Protein AF-A0A1F6DSM2-F1 (afdb_monomer_lite)

Sequence (287 aa):
MPPQQWNAFGFMCSFLFPLLAVIFLREKTMVAAVIVLGQAHFLLTYLQQWREGRVDGTYGALYVLACAGLFTALSFIPEPQLWTLVAAGSVFAVHFFLDEIHISGLSPTKEMRFLGIAFVLLYTALLLRYAYGVTAPLLIAPLAFAACAPLVISRLRAQAINASEMFLLSGVGILLVMIFIPKSIGVMSALGYIILFHCTRWYLFNLFKFFEEPEQVCFKGYIRDVIMVNVILAGCFIFYATFSTGSFFSYLFSREYFFAWTILHVLFSIHLSKRASLAPIAHASVH

Radius of gyration: 19.44 Å; chains: 1; bounding box: 47×55×53 Å

Foldseek 3Di:
DQPLPPDVVLVCQLQVVLVCCLVPPDLVVLLQCLLLLLLLLLVLLVVVCVVLVLDDPVNVVVLVVLLVVLVVVLVVDPPCQLVLCLVLQLLVLLLLLVVLCVLRVDDQDPLSVLLSVLSSLLRSLLSCCQSVVDPCSVVSNVVSVVSNVVVVVVCVVVVDDGPSNVLSVVSNVLSSVSVPDPPPRHPSSSSSSSSSSSSSSVLVSCLVVQVPDPDVVSNVVSVVSSVVSSVVSVVLSVCPVPPDDPDPCCCRRPSSNSSSSSNSSSVSSVVSVVVVVVDDPDPPDDD

pLDDT: mean 77.61, std 14.44, range [29.14, 96.62]

Organism: NCBI:txid1798494

Structure (mmCIF, N/CA/C/O backbone):
data_AF-A0A1F6DSM2-F1
#
_entry.id   AF-A0A1F6DSM2-F1
#
loop_
_atom_site.group_PDB
_atom_site.id
_atom_site.type_symbol
_atom_site.label_atom_id
_atom_site.label_alt_id
_atom_site.label_comp_id
_atom_site.label_asym_id
_atom_site.label_entity_id
_atom_site.label_seq_id
_atom_site.pdbx_PDB_ins_code
_atom_site.Cartn_x
_atom_site.Cartn_y
_atom_site.Cartn_z
_atom_site.occupancy
_atom_site.B_iso_or_equiv
_atom_site.auth_seq_id
_atom_site.auth_comp_id
_atom_site.auth_asym_id
_atom_site.auth_atom_id
_atom_site.pdbx_PDB_model_num
ATOM 1 N N . MET A 1 1 ? 15.161 -10.186 -19.656 1.00 29.14 1 MET A N 1
ATOM 2 C CA . MET A 1 1 ? 14.501 -9.044 -20.327 1.00 29.14 1 MET A CA 1
ATOM 3 C C . MET A 1 1 ? 13.537 -8.447 -19.316 1.00 29.14 1 MET A C 1
ATOM 5 O O . MET A 1 1 ? 12.946 -9.243 -18.598 1.00 29.14 1 MET A O 1
ATOM 9 N N . PRO A 1 2 ? 13.413 -7.117 -19.158 1.00 35.41 2 PRO A N 1
ATOM 10 C CA . PRO A 1 2 ? 12.330 -6.590 -18.333 1.00 35.41 2 PRO A CA 1
ATOM 11 C C . PRO A 1 2 ? 11.009 -7.013 -18.994 1.00 35.41 2 PRO A C 1
ATOM 13 O O . PRO A 1 2 ? 10.986 -7.088 -20.228 1.00 35.41 2 PRO A O 1
ATOM 16 N N . PRO A 1 3 ? 9.942 -7.310 -18.234 1.00 43.91 3 PRO A N 1
ATOM 17 C CA . PRO A 1 3 ? 8.679 -7.758 -18.805 1.00 43.91 3 PRO A CA 1
ATOM 18 C C . PRO A 1 3 ? 8.071 -6.595 -19.601 1.00 43.91 3 PRO A C 1
ATOM 20 O O . PRO A 1 3 ? 7.323 -5.768 -19.091 1.00 43.91 3 PRO A O 1
ATOM 23 N N . GLN A 1 4 ? 8.453 -6.478 -20.873 1.00 43.78 4 GLN A N 1
ATOM 24 C CA . GLN A 1 4 ? 7.930 -5.503 -21.832 1.00 43.78 4 GLN A CA 1
ATOM 25 C C . GLN A 1 4 ? 6.487 -5.839 -22.239 1.00 43.78 4 GLN A C 1
ATOM 27 O O . GLN A 1 4 ? 5.837 -5.034 -22.898 1.00 43.78 4 GLN A O 1
ATOM 32 N N . GLN A 1 5 ? 5.970 -6.992 -21.805 1.00 46.25 5 GLN A N 1
ATOM 33 C CA . GLN A 1 5 ? 4.594 -7.444 -22.000 1.00 46.25 5 GLN A CA 1
ATOM 34 C C . GLN A 1 5 ? 3.695 -7.132 -20.797 1.00 46.25 5 GLN A C 1
ATOM 36 O O . GLN A 1 5 ? 2.805 -7.903 -20.437 1.00 46.25 5 GLN A O 1
ATOM 41 N N . TRP A 1 6 ? 3.868 -5.965 -20.175 1.00 57.09 6 TRP A N 1
ATOM 42 C CA . TRP A 1 6 ? 2.765 -5.368 -19.425 1.00 57.09 6 TRP A CA 1
ATOM 43 C C . TRP A 1 6 ? 1.708 -4.896 -20.421 1.00 57.09 6 TRP A C 1
ATOM 45 O O . TRP A 1 6 ? 1.628 -3.728 -20.798 1.00 57.09 6 TRP A O 1
ATOM 55 N N . ASN A 1 7 ? 0.932 -5.861 -20.904 1.00 63.03 7 ASN A N 1
ATOM 56 C CA . ASN A 1 7 ? -0.088 -5.673 -21.917 1.00 63.03 7 ASN A CA 1
ATOM 57 C C . ASN A 1 7 ? -1.142 -4.685 -21.402 1.00 63.03 7 ASN A C 1
ATOM 59 O O . ASN A 1 7 ? -1.386 -4.597 -20.194 1.00 63.03 7 ASN A O 1
ATOM 63 N N . ALA A 1 8 ? -1.838 -4.005 -22.318 1.00 67.12 8 ALA A N 1
ATOM 64 C CA . ALA A 1 8 ? -2.984 -3.145 -22.003 1.00 67.12 8 ALA A CA 1
ATOM 65 C C . ALA A 1 8 ? -3.979 -3.811 -21.029 1.00 67.12 8 ALA A C 1
ATOM 67 O O . ALA A 1 8 ? -4.600 -3.131 -20.220 1.00 67.12 8 ALA A O 1
ATOM 68 N N . PHE A 1 9 ? -4.061 -5.145 -21.048 1.00 74.31 9 PHE A N 1
ATOM 69 C CA . PHE A 1 9 ? -4.799 -5.960 -20.089 1.00 74.31 9 PHE A CA 1
ATOM 70 C C . PHE A 1 9 ? -4.369 -5.761 -18.625 1.00 74.31 9 PHE A C 1
ATOM 72 O O . PHE A 1 9 ? -5.216 -5.477 -17.787 1.00 74.31 9 PHE A O 1
ATOM 79 N N . GLY A 1 10 ? -3.076 -5.860 -18.297 1.00 74.50 10 GLY A N 1
ATOM 80 C CA . GLY A 1 10 ? -2.598 -5.694 -16.918 1.00 74.50 10 GLY A CA 1
ATOM 81 C C . GLY A 1 10 ? -2.825 -4.274 -16.394 1.00 74.50 10 GLY A C 1
ATOM 82 O O . GLY A 1 10 ? -3.224 -4.086 -15.242 1.00 74.50 10 GLY A O 1
ATOM 83 N N . PHE A 1 11 ? -2.662 -3.277 -17.272 1.00 73.38 11 PHE A N 1
ATOM 84 C CA . PHE A 1 11 ? -3.015 -1.887 -16.983 1.00 73.38 11 PHE A CA 1
ATOM 85 C C . PHE A 1 11 ? -4.520 -1.729 -16.732 1.00 73.38 11 PHE A C 1
ATOM 87 O O . PHE A 1 11 ? -4.932 -1.176 -15.713 1.00 73.38 11 PHE A O 1
ATOM 94 N N . MET A 1 12 ? -5.342 -2.286 -17.622 1.00 79.62 12 MET A N 1
ATOM 95 C CA . MET A 1 12 ? -6.795 -2.238 -17.529 1.00 79.62 12 MET A CA 1
ATOM 96 C C . MET A 1 12 ? -7.302 -2.916 -16.254 1.00 79.62 12 MET A C 1
ATOM 98 O O . MET A 1 12 ? -8.114 -2.328 -15.551 1.00 79.62 12 MET A O 1
ATOM 102 N N . CYS A 1 13 ? -6.806 -4.104 -15.902 1.00 82.31 13 CYS A N 1
ATOM 103 C CA . CYS A 1 13 ? -7.184 -4.795 -14.669 1.00 82.31 13 CYS A CA 1
ATOM 104 C C . CYS A 1 13 ? -6.799 -3.994 -13.421 1.00 82.31 13 CYS A C 1
ATOM 106 O O . CYS A 1 13 ? -7.637 -3.816 -12.538 1.00 82.31 13 CYS A O 1
ATOM 108 N N . SER A 1 14 ? -5.574 -3.459 -13.375 1.00 81.50 14 SER A N 1
ATOM 109 C CA . SER A 1 14 ? -5.097 -2.650 -12.244 1.00 81.50 14 SER A CA 1
ATOM 110 C C . SER A 1 14 ? -5.902 -1.366 -12.059 1.00 81.50 14 SER A C 1
ATOM 112 O O . SER A 1 14 ? -6.031 -0.897 -10.938 1.00 81.50 14 SER A O 1
ATOM 114 N N . PHE A 1 15 ? -6.464 -0.807 -13.133 1.00 82.56 15 PHE A N 1
ATOM 115 C CA . PHE A 1 15 ? -7.242 0.430 -13.082 1.00 82.56 15 PHE A CA 1
ATOM 116 C C . PHE A 1 15 ? -8.744 0.193 -12.868 1.00 82.56 15 PHE A C 1
ATOM 118 O O . PHE A 1 15 ? -9.367 0.855 -12.036 1.00 82.56 15 PHE A O 1
ATOM 125 N N . LEU A 1 16 ? -9.337 -0.747 -13.613 1.00 84.56 16 LEU A N 1
ATOM 126 C CA . LEU A 1 16 ? -10.773 -1.020 -13.582 1.00 84.56 16 LEU A CA 1
ATOM 127 C C . LEU A 1 16 ? -11.195 -1.665 -12.270 1.00 84.56 16 LEU A C 1
ATOM 129 O O . LEU A 1 16 ? -12.223 -1.275 -11.733 1.00 84.56 16 LEU A O 1
ATOM 133 N N . PHE A 1 17 ? -10.432 -2.618 -11.730 1.00 87.25 17 PHE A N 1
ATOM 134 C CA . PHE A 1 17 ? -10.840 -3.295 -10.499 1.00 87.25 17 PHE A CA 1
ATOM 135 C C . PHE A 1 17 ? -10.994 -2.319 -9.313 1.00 87.25 17 PHE A C 1
ATOM 137 O O . PHE A 1 17 ? -12.080 -2.281 -8.726 1.00 87.25 17 PHE A O 1
ATOM 144 N N . PRO A 1 18 ? -10.009 -1.453 -8.998 1.00 87.69 18 PRO A N 1
ATOM 145 C CA . PRO A 1 18 ? -10.170 -0.440 -7.956 1.00 87.69 18 PRO A CA 1
ATOM 146 C C . PRO A 1 18 ? -11.252 0.590 -8.283 1.00 87.69 18 PRO A C 1
ATOM 148 O O . PRO A 1 18 ? -11.977 1.018 -7.388 1.00 87.69 18 PRO A O 1
ATOM 151 N N . LEU A 1 19 ? -11.398 0.977 -9.556 1.00 84.69 19 LEU A N 1
ATOM 152 C CA . LEU A 1 19 ? -12.429 1.930 -9.969 1.00 84.69 19 LEU A CA 1
ATOM 153 C C . LEU A 1 19 ? -13.835 1.372 -9.727 1.00 84.69 19 LEU A C 1
ATOM 155 O O . LEU A 1 19 ? -14.671 2.040 -9.122 1.00 84.69 19 LEU A O 1
ATOM 159 N N . LEU A 1 20 ? -14.084 0.136 -10.158 1.00 87.19 20 LEU A N 1
ATOM 160 C CA . LEU A 1 20 ? -15.341 -0.567 -9.922 1.00 87.19 20 LEU A CA 1
ATOM 161 C C . LEU A 1 20 ? -15.583 -0.736 -8.420 1.00 87.19 20 LEU A C 1
ATOM 163 O O . LEU A 1 20 ? -16.697 -0.504 -7.957 1.00 87.19 20 LEU A O 1
ATOM 167 N N . ALA A 1 21 ? -14.547 -1.059 -7.643 1.00 87.12 21 ALA A N 1
ATOM 168 C CA . ALA A 1 21 ? -14.664 -1.138 -6.193 1.00 87.12 21 ALA A CA 1
ATOM 169 C C . ALA A 1 21 ? -15.125 0.201 -5.589 1.00 87.12 21 ALA A C 1
ATOM 171 O O . ALA A 1 21 ? -16.046 0.213 -4.778 1.00 87.12 21 ALA A O 1
ATOM 172 N N . VAL A 1 22 ? -14.552 1.334 -6.006 1.00 82.94 22 VAL A N 1
ATOM 173 C CA . VAL A 1 22 ? -14.959 2.668 -5.522 1.00 82.94 22 VAL A CA 1
ATOM 174 C C . VAL A 1 22 ? -16.388 3.028 -5.918 1.00 82.94 22 VAL A C 1
ATOM 176 O O . VAL A 1 22 ? -17.094 3.644 -5.123 1.00 82.94 22 VAL A O 1
ATOM 179 N N . ILE A 1 23 ? -16.813 2.663 -7.129 1.00 82.62 23 ILE A N 1
ATOM 180 C CA . ILE A 1 23 ? -18.148 2.992 -7.647 1.00 82.62 23 ILE A CA 1
ATOM 181 C C . ILE A 1 23 ? -19.232 2.141 -6.976 1.00 82.62 23 ILE A C 1
ATOM 183 O O . ILE A 1 23 ? -20.297 2.656 -6.638 1.00 82.62 23 ILE A O 1
ATOM 187 N N . PHE A 1 24 ? -18.981 0.843 -6.799 1.00 86.88 24 PHE A N 1
ATOM 188 C CA . PHE A 1 24 ? -20.018 -0.116 -6.414 1.00 86.88 24 PHE A CA 1
ATOM 189 C C . PHE A 1 24 ? -19.994 -0.512 -4.936 1.00 86.88 24 PHE A C 1
ATOM 191 O O . PHE A 1 24 ? -21.031 -0.914 -4.403 1.00 86.88 24 PHE A O 1
ATOM 198 N N . LEU A 1 25 ? -18.852 -0.415 -4.246 1.00 86.88 25 LEU A N 1
ATOM 199 C CA . LEU A 1 25 ? -18.784 -0.780 -2.833 1.00 86.88 25 LEU A CA 1
ATOM 200 C C . LEU A 1 25 ? -19.205 0.384 -1.940 1.00 86.88 25 LEU A C 1
ATOM 202 O O . LEU A 1 25 ? -18.737 1.514 -2.060 1.00 86.88 25 LEU A O 1
ATOM 206 N N . ARG A 1 26 ? -20.046 0.071 -0.951 1.00 87.62 26 ARG A N 1
ATOM 207 C CA . ARG A 1 26 ? -20.308 0.978 0.171 1.00 87.62 26 ARG A CA 1
ATOM 208 C C . ARG A 1 26 ? -19.026 1.166 0.979 1.00 87.62 26 ARG A C 1
ATOM 210 O O . ARG A 1 26 ? -18.231 0.237 1.100 1.00 87.62 26 ARG A O 1
ATOM 217 N N . GLU A 1 27 ? -18.877 2.32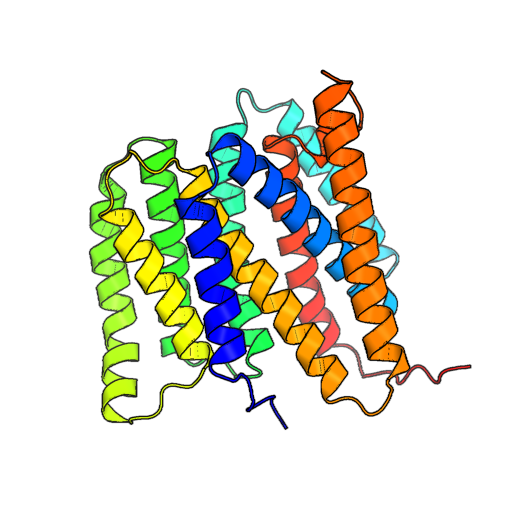0 1.624 1.00 83.75 27 GLU A N 1
ATOM 218 C CA . GLU A 1 27 ? -17.654 2.672 2.361 1.00 83.75 27 GLU A CA 1
ATOM 219 C C . GLU A 1 27 ? -17.238 1.608 3.391 1.00 83.75 27 GLU A C 1
ATOM 221 O O . GLU A 1 27 ? -16.081 1.207 3.428 1.00 83.75 27 GLU A O 1
ATOM 226 N N . LYS A 1 28 ? -18.182 1.058 4.170 1.00 86.31 28 LYS A N 1
ATOM 227 C CA . LYS A 1 28 ? -17.885 -0.025 5.129 1.00 86.31 28 LYS A CA 1
ATOM 228 C C . LYS A 1 28 ? -17.301 -1.272 4.453 1.00 86.31 28 LYS A C 1
ATOM 230 O O . LYS A 1 28 ? -16.381 -1.886 4.986 1.00 86.31 28 LYS A O 1
ATOM 235 N N . THR A 1 29 ? -17.825 -1.637 3.285 1.00 90.38 29 THR A N 1
ATOM 236 C CA . THR A 1 29 ? -17.351 -2.786 2.504 1.00 90.38 29 THR A CA 1
ATOM 237 C C . THR A 1 29 ? -15.996 -2.497 1.870 1.00 90.38 29 THR A C 1
ATOM 239 O O . THR A 1 29 ? -15.140 -3.373 1.858 1.00 90.38 29 THR A O 1
ATOM 242 N N . MET A 1 30 ? -15.770 -1.264 1.409 1.00 89.62 30 MET A N 1
ATOM 243 C CA . MET A 1 30 ? -14.464 -0.821 0.925 1.00 89.62 30 MET A CA 1
ATOM 244 C C . MET A 1 30 ? -13.404 -0.917 2.026 1.00 89.62 30 MET A C 1
ATOM 246 O O . MET A 1 30 ? -12.346 -1.492 1.803 1.00 89.62 30 MET A O 1
ATOM 250 N N . VAL A 1 31 ? -13.702 -0.428 3.235 1.00 89.50 31 VAL A N 1
ATOM 251 C CA . VAL A 1 31 ? -12.797 -0.544 4.390 1.00 89.50 31 VAL A CA 1
ATOM 252 C C . VAL A 1 31 ? -12.457 -2.006 4.671 1.00 89.50 31 VAL A C 1
ATOM 254 O O . VAL A 1 31 ? -11.285 -2.338 4.812 1.00 89.50 31 VAL A O 1
ATOM 257 N N . ALA A 1 32 ? -13.462 -2.883 4.711 1.00 91.25 32 ALA A N 1
ATOM 258 C CA . ALA A 1 32 ? -13.246 -4.312 4.916 1.00 91.25 32 ALA A CA 1
ATOM 259 C C . ALA A 1 32 ? -12.354 -4.922 3.821 1.00 91.25 32 ALA A C 1
ATOM 261 O O . ALA A 1 32 ? -11.390 -5.615 4.134 1.00 91.25 32 ALA A O 1
ATOM 262 N N . ALA A 1 33 ? -12.633 -4.622 2.548 1.00 91.94 33 ALA A N 1
ATOM 263 C CA . ALA A 1 33 ? -11.853 -5.119 1.419 1.00 91.94 33 ALA A CA 1
ATOM 264 C C . ALA A 1 33 ? -10.393 -4.654 1.485 1.00 91.94 33 ALA A C 1
ATOM 266 O O . ALA A 1 33 ? -9.487 -5.466 1.334 1.00 91.94 33 ALA A O 1
ATOM 267 N N . VAL A 1 34 ? -10.161 -3.371 1.772 1.00 91.88 34 VAL A N 1
ATOM 268 C CA . VAL A 1 34 ? -8.818 -2.792 1.925 1.00 91.88 34 VAL A CA 1
ATOM 269 C C . VAL A 1 34 ? -8.051 -3.457 3.060 1.00 91.88 34 VAL A C 1
ATOM 271 O O . VAL A 1 34 ? -6.890 -3.807 2.880 1.00 91.88 34 VAL A O 1
ATOM 274 N N . ILE A 1 35 ? -8.694 -3.664 4.211 1.00 93.06 35 ILE A N 1
ATOM 275 C CA . ILE A 1 35 ? -8.054 -4.301 5.362 1.00 93.06 35 ILE A CA 1
ATOM 276 C C . ILE A 1 35 ? -7.693 -5.751 5.031 1.00 93.06 35 ILE A C 1
ATOM 278 O O . ILE A 1 35 ? -6.550 -6.153 5.224 1.00 93.06 35 ILE A O 1
ATOM 282 N N . VAL A 1 36 ? -8.633 -6.536 4.500 1.00 94.81 36 VAL A N 1
ATOM 283 C CA . VAL A 1 36 ? -8.401 -7.958 4.198 1.00 94.81 36 VAL A CA 1
ATOM 284 C C . VAL A 1 36 ? -7.341 -8.130 3.111 1.00 94.81 36 VAL A C 1
ATOM 286 O O . VAL A 1 36 ? -6.385 -8.880 3.303 1.00 94.81 36 VAL A O 1
ATOM 289 N N . LEU A 1 37 ? -7.475 -7.416 1.991 1.00 94.38 37 LEU A N 1
ATOM 290 C CA . LEU A 1 37 ? -6.543 -7.519 0.866 1.00 94.38 37 LEU A CA 1
ATOM 291 C C . LEU A 1 37 ? -5.171 -6.927 1.204 1.00 94.38 37 LEU A C 1
ATOM 293 O O . LEU A 1 37 ? -4.155 -7.479 0.786 1.00 94.38 37 LEU A O 1
ATOM 297 N N . GLY A 1 38 ? -5.129 -5.850 1.993 1.00 93.50 38 GLY A N 1
ATOM 298 C CA . GLY A 1 38 ? -3.887 -5.264 2.490 1.00 93.50 38 GLY A CA 1
ATOM 299 C C . GLY A 1 38 ? -3.140 -6.221 3.417 1.00 93.50 38 GLY A C 1
ATOM 300 O O . GLY A 1 38 ? -1.964 -6.489 3.192 1.00 93.50 38 GLY A O 1
ATOM 301 N N . GLN A 1 39 ? -3.828 -6.833 4.388 1.00 94.69 39 GLN A N 1
ATOM 302 C CA . GLN A 1 39 ? -3.220 -7.850 5.256 1.00 94.69 39 GLN A CA 1
ATOM 303 C C . GLN A 1 39 ? -2.719 -9.065 4.459 1.00 94.69 39 GLN A C 1
ATOM 305 O O . GLN A 1 39 ? -1.644 -9.596 4.745 1.00 94.69 39 GLN A O 1
ATOM 310 N N . ALA A 1 40 ? -3.458 -9.483 3.424 1.00 95.38 40 ALA A N 1
ATOM 311 C CA . ALA A 1 40 ? -3.037 -10.570 2.542 1.00 95.38 40 ALA A CA 1
ATOM 312 C C . ALA A 1 40 ? -1.756 -10.218 1.789 1.00 95.38 40 ALA A C 1
ATOM 314 O O . ALA A 1 40 ? -0.815 -11.011 1.757 1.00 95.38 40 ALA A O 1
ATOM 315 N N . HIS A 1 41 ? -1.699 -9.008 1.240 1.00 94.06 41 HIS A N 1
ATOM 316 C CA . HIS A 1 41 ? -0.521 -8.488 0.566 1.00 94.06 41 HIS A CA 1
ATOM 317 C C . HIS A 1 41 ? 0.696 -8.414 1.506 1.00 94.06 41 HIS A C 1
ATOM 319 O O . HIS A 1 41 ? 1.786 -8.846 1.120 1.00 94.06 41 HIS A O 1
ATOM 325 N N . PHE A 1 42 ? 0.519 -7.963 2.754 1.00 93.81 42 PHE A N 1
ATOM 326 C CA . PHE A 1 42 ? 1.604 -7.932 3.740 1.00 93.81 42 PHE A CA 1
ATOM 327 C C . PHE A 1 42 ? 2.153 -9.336 3.996 1.00 93.81 42 PHE A C 1
ATOM 329 O O . PHE A 1 42 ? 3.355 -9.565 3.856 1.00 93.81 42 PHE A O 1
ATOM 336 N N . LEU A 1 43 ? 1.271 -10.294 4.301 1.00 93.25 43 LEU A N 1
ATOM 337 C CA . LEU A 1 43 ? 1.669 -11.664 4.613 1.00 93.25 43 LEU A CA 1
ATOM 338 C C . LEU A 1 43 ? 2.358 -12.350 3.431 1.00 93.25 43 LEU A C 1
ATOM 340 O O . LEU A 1 43 ? 3.390 -12.991 3.615 1.00 93.25 43 LEU A O 1
ATOM 344 N N . LEU A 1 44 ? 1.828 -12.194 2.217 1.00 92.56 44 LEU A N 1
ATOM 345 C CA . LEU A 1 44 ? 2.433 -12.768 1.015 1.00 92.56 44 LEU A CA 1
ATOM 346 C C . LEU A 1 44 ? 3.815 -12.179 0.738 1.00 92.56 44 LEU A C 1
ATOM 348 O O . LEU A 1 44 ? 4.732 -12.923 0.392 1.00 92.56 44 LEU A O 1
ATOM 352 N N . THR A 1 45 ? 3.988 -10.877 0.965 1.00 89.38 45 THR A N 1
ATOM 353 C CA . THR A 1 45 ? 5.294 -10.224 0.842 1.00 89.38 45 THR A CA 1
ATOM 354 C C . THR A 1 45 ? 6.295 -10.801 1.843 1.00 89.38 45 THR A C 1
ATOM 356 O O . THR A 1 45 ? 7.415 -11.135 1.462 1.00 89.38 45 THR A O 1
ATOM 359 N N . TYR A 1 46 ? 5.904 -10.995 3.105 1.00 88.38 46 TYR A N 1
ATOM 360 C CA . TYR A 1 46 ? 6.788 -11.600 4.108 1.00 88.38 46 TYR A CA 1
ATOM 361 C C . TYR A 1 46 ? 7.098 -13.071 3.820 1.00 88.38 46 TYR A C 1
ATOM 363 O O . TYR A 1 46 ? 8.241 -13.494 3.977 1.00 88.38 46 TYR A O 1
ATOM 371 N N . LEU A 1 47 ? 6.111 -13.849 3.364 1.00 88.31 47 LEU A N 1
ATOM 372 C CA . LEU A 1 47 ? 6.314 -15.242 2.956 1.00 88.31 47 LEU A CA 1
ATOM 373 C C . LEU A 1 47 ? 7.313 -15.337 1.803 1.00 88.31 47 LEU A C 1
ATOM 375 O O . LEU A 1 47 ? 8.201 -16.190 1.827 1.00 88.31 47 LEU A O 1
ATOM 379 N N . GLN A 1 48 ? 7.199 -14.446 0.818 1.00 83.81 48 GLN A N 1
ATOM 380 C CA . GLN A 1 48 ? 8.153 -14.357 -0.279 1.00 83.81 48 GLN A CA 1
ATOM 381 C C . GLN A 1 48 ? 9.551 -13.982 0.229 1.00 83.81 48 GLN A C 1
ATOM 383 O O . GLN A 1 48 ? 10.516 -14.672 -0.083 1.00 83.81 48 GLN A O 1
ATOM 388 N N . GLN A 1 49 ? 9.670 -12.947 1.064 1.00 81.81 49 GLN A N 1
ATOM 389 C CA . GLN A 1 49 ? 10.955 -12.519 1.631 1.00 81.81 49 GLN A CA 1
ATOM 390 C C . GLN A 1 49 ? 11.635 -13.617 2.458 1.00 81.81 49 GLN A C 1
ATOM 392 O O . GLN A 1 49 ? 12.854 -13.774 2.389 1.00 81.81 49 GLN A O 1
ATOM 397 N N . TRP A 1 50 ? 10.857 -14.379 3.228 1.00 84.69 50 TRP A N 1
ATOM 398 C CA . TRP A 1 50 ? 11.358 -15.508 4.004 1.00 84.69 50 TRP A CA 1
ATOM 399 C C . TRP A 1 50 ? 11.889 -16.623 3.098 1.00 84.69 50 TRP A C 1
ATOM 401 O O . TRP A 1 50 ? 13.003 -17.097 3.313 1.00 84.69 50 TRP A O 1
ATOM 411 N N . ARG A 1 51 ? 11.151 -16.983 2.039 1.00 82.69 51 ARG A N 1
ATOM 412 C CA . ARG A 1 51 ? 11.598 -17.974 1.039 1.00 82.69 51 ARG A CA 1
ATOM 413 C C . ARG A 1 51 ? 12.840 -17.533 0.274 1.00 82.69 51 ARG A C 1
ATOM 415 O O . ARG A 1 51 ? 13.671 -18.363 -0.065 1.00 82.69 51 ARG A O 1
ATOM 422 N N . GLU A 1 52 ? 12.982 -16.235 0.034 1.00 80.00 52 GLU A N 1
ATOM 423 C CA . GLU A 1 52 ? 14.172 -15.642 -0.582 1.00 80.00 52 GLU A CA 1
ATOM 424 C C . GLU A 1 52 ? 15.352 -15.501 0.404 1.00 80.00 52 GLU A C 1
ATOM 426 O O . GLU A 1 52 ? 16.375 -14.913 0.055 1.00 80.00 52 GLU A O 1
ATOM 431 N N . GLY A 1 53 ? 15.227 -15.997 1.643 1.00 81.19 53 GLY A N 1
ATOM 432 C CA . GLY A 1 53 ? 16.295 -15.976 2.647 1.00 81.19 53 GLY A CA 1
ATOM 433 C C . GLY A 1 53 ? 16.624 -14.581 3.187 1.00 81.19 53 GLY A C 1
ATOM 434 O O . GLY A 1 53 ? 17.671 -14.386 3.799 1.00 81.19 53 GLY A O 1
ATOM 435 N N . ARG A 1 54 ? 15.747 -13.590 2.979 1.00 80.88 54 ARG A N 1
ATOM 436 C CA . ARG A 1 54 ? 15.981 -12.190 3.386 1.00 80.88 54 ARG A CA 1
ATOM 437 C C . ARG A 1 54 ? 15.621 -11.906 4.846 1.00 80.88 54 ARG A C 1
ATOM 439 O O . ARG A 1 54 ? 15.821 -10.789 5.317 1.00 80.88 54 ARG A O 1
ATOM 446 N N . VAL A 1 55 ? 15.080 -12.896 5.549 1.00 83.75 55 VAL A N 1
ATOM 447 C CA . VAL A 1 55 ? 14.598 -12.796 6.930 1.00 83.75 55 VAL A CA 1
ATOM 448 C C . VAL A 1 55 ? 15.571 -13.537 7.848 1.00 83.75 55 VAL A C 1
ATOM 450 O O . VAL A 1 55 ? 15.570 -14.765 7.887 1.00 83.75 55 VAL A O 1
ATOM 453 N N . ASP A 1 56 ? 16.404 -12.792 8.579 1.00 83.38 56 ASP A N 1
ATOM 454 C CA . ASP A 1 56 ? 17.331 -13.322 9.587 1.00 83.38 56 ASP A CA 1
ATOM 455 C C . ASP A 1 56 ? 16.806 -13.110 11.024 1.00 83.38 56 ASP A C 1
ATOM 457 O O . ASP A 1 56 ? 15.775 -12.469 11.255 1.00 83.38 56 ASP A O 1
ATOM 461 N N . GLY A 1 57 ? 17.513 -13.648 12.025 1.00 85.56 57 GLY A N 1
ATOM 462 C CA . GLY A 1 57 ? 17.124 -13.491 13.434 1.00 85.56 57 GLY A CA 1
ATOM 463 C C . GLY A 1 57 ? 17.085 -12.027 13.891 1.00 85.56 57 GLY A C 1
ATOM 464 O O . GLY A 1 57 ? 16.209 -11.641 14.662 1.00 85.56 57 GLY A O 1
ATOM 465 N N . THR A 1 58 ? 17.983 -11.189 13.360 1.00 86.81 58 THR A N 1
ATOM 466 C CA . THR A 1 58 ? 18.016 -9.745 13.639 1.00 86.81 58 THR A CA 1
ATOM 467 C C . THR A 1 58 ? 16.776 -9.045 13.090 1.00 86.81 58 THR A C 1
ATOM 469 O O . THR A 1 58 ? 16.162 -8.241 13.787 1.00 86.81 58 THR A O 1
ATOM 472 N N . TYR A 1 59 ? 16.379 -9.365 11.859 1.00 86.31 59 TYR A N 1
ATOM 473 C CA . TYR A 1 59 ? 15.162 -8.874 11.231 1.00 86.31 59 TYR A CA 1
ATOM 474 C C . TYR A 1 59 ? 13.944 -9.271 12.059 1.00 86.31 59 TYR A C 1
ATOM 476 O O . TYR A 1 59 ? 13.131 -8.409 12.382 1.00 86.31 59 TYR A O 1
ATOM 484 N N . GLY A 1 60 ? 13.849 -10.544 12.460 1.00 87.56 60 GLY A N 1
ATOM 485 C CA . GLY A 1 60 ? 12.760 -11.031 13.306 1.00 87.56 60 GLY A CA 1
ATOM 486 C C . GLY A 1 60 ? 12.682 -10.284 14.639 1.00 87.56 60 GLY A C 1
ATOM 487 O O . GLY A 1 60 ? 11.609 -9.822 15.025 1.00 87.56 60 GLY A O 1
ATOM 488 N N . ALA A 1 61 ? 13.820 -10.086 15.310 1.00 89.94 61 ALA A N 1
ATOM 489 C CA . ALA A 1 61 ? 13.883 -9.344 16.566 1.00 89.94 61 ALA A CA 1
ATOM 490 C C . ALA A 1 61 ? 13.456 -7.877 16.397 1.00 89.94 61 ALA A C 1
ATOM 492 O O . ALA A 1 61 ? 12.621 -7.389 17.157 1.00 89.94 61 ALA A O 1
ATOM 493 N N . LEU A 1 62 ? 13.971 -7.181 15.376 1.00 91.06 62 LEU A N 1
ATOM 494 C CA . LEU A 1 62 ? 13.580 -5.800 15.077 1.00 91.06 62 LEU A CA 1
ATOM 495 C C . LEU A 1 62 ? 12.096 -5.697 14.721 1.00 91.06 62 LEU A C 1
ATOM 497 O O . LEU A 1 62 ? 11.439 -4.753 15.154 1.00 91.06 62 LEU A O 1
ATOM 501 N N . TYR A 1 63 ? 11.561 -6.664 13.974 1.00 90.06 63 TYR A N 1
ATOM 502 C CA . TYR A 1 63 ? 10.147 -6.716 13.616 1.00 90.06 63 TYR A CA 1
ATOM 503 C C . TYR A 1 63 ? 9.265 -6.839 14.857 1.00 90.06 63 TYR A C 1
ATOM 505 O O . TYR A 1 63 ? 8.340 -6.048 15.033 1.00 90.06 63 TYR A O 1
ATOM 513 N N . VAL A 1 64 ? 9.586 -7.770 15.761 1.00 92.31 64 VAL A N 1
ATOM 514 C CA . VAL A 1 64 ? 8.851 -7.957 17.022 1.00 92.31 64 VAL A CA 1
ATOM 515 C C . VAL A 1 64 ? 8.945 -6.714 17.909 1.00 92.31 64 VAL A C 1
ATOM 517 O O . VAL A 1 64 ? 7.926 -6.270 18.437 1.00 92.31 64 VAL A O 1
ATOM 520 N N . LEU A 1 65 ? 10.130 -6.109 18.036 1.00 93.69 65 LEU A N 1
ATOM 521 C CA . LEU A 1 65 ? 10.317 -4.879 18.813 1.00 93.69 65 LEU A CA 1
ATOM 522 C C . LEU A 1 65 ? 9.529 -3.703 18.227 1.00 93.69 65 LEU A C 1
ATOM 524 O O . LEU A 1 65 ? 8.887 -2.966 18.973 1.00 93.69 65 LEU A O 1
ATOM 528 N N . ALA A 1 66 ? 9.531 -3.542 16.902 1.00 92.19 66 ALA A N 1
ATOM 529 C CA . ALA A 1 66 ? 8.764 -2.502 16.226 1.00 92.19 66 ALA A CA 1
ATOM 530 C C . ALA A 1 66 ? 7.252 -2.722 16.384 1.00 92.19 66 ALA A C 1
ATOM 532 O O . ALA A 1 66 ? 6.528 -1.763 16.650 1.00 92.19 66 ALA A O 1
ATOM 533 N N . CYS A 1 67 ? 6.780 -3.973 16.294 1.00 92.06 67 CYS A N 1
ATOM 534 C CA . CYS A 1 67 ? 5.389 -4.327 16.583 1.00 92.06 67 CYS A CA 1
ATOM 535 C C . CYS A 1 67 ? 5.015 -3.942 18.015 1.00 92.06 67 CYS A C 1
ATOM 537 O O . CYS A 1 67 ? 4.060 -3.196 18.219 1.00 92.06 67 CYS A O 1
ATOM 539 N N . ALA A 1 68 ? 5.792 -4.402 19.000 1.00 91.69 68 ALA A N 1
ATOM 540 C CA . ALA A 1 68 ? 5.537 -4.126 20.408 1.00 91.69 68 ALA A CA 1
ATOM 541 C C . ALA A 1 68 ? 5.531 -2.618 20.691 1.00 91.69 68 ALA A C 1
ATOM 543 O O . ALA A 1 68 ? 4.592 -2.116 21.305 1.00 91.69 68 ALA A O 1
ATOM 544 N N . GLY A 1 69 ? 6.529 -1.884 20.193 1.00 91.38 69 GLY A N 1
ATOM 545 C CA . GLY A 1 69 ? 6.633 -0.438 20.367 1.00 91.38 69 GLY A CA 1
ATOM 546 C C . GLY A 1 69 ? 5.462 0.320 19.744 1.00 91.38 69 GLY A C 1
ATOM 547 O O . GLY A 1 69 ? 4.833 1.133 20.419 1.00 91.38 69 GLY A O 1
ATOM 548 N N . LEU A 1 70 ? 5.122 0.027 18.485 1.00 89.75 70 LEU A N 1
ATOM 549 C CA . LEU A 1 70 ? 4.048 0.722 17.776 1.00 89.75 70 LEU A CA 1
ATOM 550 C C . LEU A 1 70 ? 2.676 0.420 18.393 1.00 89.75 70 LEU A C 1
ATOM 552 O O . LEU A 1 70 ? 1.883 1.333 18.599 1.00 89.75 70 LEU A O 1
ATOM 556 N N . PHE A 1 71 ? 2.410 -0.836 18.752 1.00 90.19 71 PHE A N 1
ATOM 557 C CA . PHE A 1 71 ? 1.122 -1.250 19.316 1.00 90.19 71 PHE A CA 1
ATOM 558 C C . PHE A 1 71 ? 0.944 -0.711 20.736 1.00 90.19 71 PHE A C 1
ATOM 560 O O . PHE A 1 71 ? -0.149 -0.275 21.099 1.00 90.19 71 PHE A O 1
ATOM 567 N N . THR A 1 72 ? 2.031 -0.674 21.510 1.00 89.00 72 THR A N 1
ATOM 568 C CA . THR A 1 72 ? 2.060 -0.035 22.828 1.00 89.00 72 THR A CA 1
ATOM 569 C C . THR A 1 72 ? 1.811 1.465 22.694 1.00 89.00 72 THR A C 1
ATOM 571 O O . THR A 1 72 ? 0.930 1.990 23.366 1.00 89.00 72 THR A O 1
ATOM 574 N N . A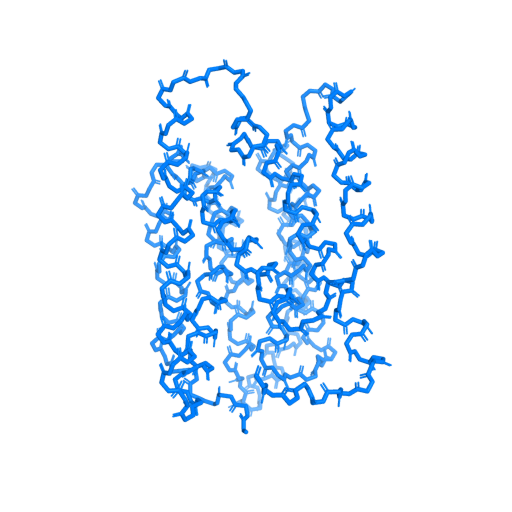LA A 1 73 ? 2.499 2.159 21.781 1.00 86.38 73 ALA A N 1
ATOM 575 C CA . ALA A 1 73 ? 2.291 3.590 21.550 1.00 86.38 73 ALA A CA 1
ATOM 576 C C . ALA A 1 73 ? 0.832 3.915 21.186 1.00 86.38 73 ALA A C 1
ATOM 578 O O . ALA A 1 73 ? 0.269 4.866 21.723 1.00 86.38 73 ALA A O 1
ATOM 579 N N . LEU A 1 74 ? 0.189 3.090 20.349 1.00 85.81 74 LEU A N 1
ATOM 580 C CA . LEU A 1 74 ? -1.228 3.257 20.012 1.00 85.81 74 LEU A CA 1
ATOM 581 C C . LEU A 1 74 ? -2.160 3.150 21.220 1.00 85.81 74 LEU A C 1
ATOM 583 O O . LEU A 1 74 ? -3.182 3.827 21.242 1.00 85.81 74 LEU A O 1
ATOM 587 N N . SER A 1 75 ? -1.814 2.343 22.227 1.00 83.50 75 SER A N 1
ATOM 588 C CA . SER A 1 75 ? -2.631 2.215 23.441 1.00 83.50 75 SER A CA 1
ATOM 589 C C . SER A 1 75 ? -2.606 3.465 24.333 1.00 83.50 75 SER A C 1
ATOM 591 O O . SER A 1 75 ? -3.511 3.651 25.141 1.00 83.50 75 SER A O 1
ATOM 593 N N . PHE A 1 76 ? -1.607 4.342 24.159 1.00 84.62 76 PHE A N 1
ATOM 594 C CA . PHE A 1 76 ? -1.437 5.575 24.934 1.00 84.62 76 PHE A CA 1
ATOM 595 C C . PHE A 1 76 ? -1.919 6.843 24.216 1.00 84.62 76 PHE A C 1
ATOM 597 O O . PHE A 1 76 ? -1.931 7.911 24.827 1.00 84.62 76 PHE A O 1
ATOM 604 N N . ILE A 1 77 ? -2.305 6.759 22.939 1.00 81.31 77 ILE A N 1
ATOM 605 C CA . ILE A 1 77 ? -2.781 7.911 22.163 1.00 81.31 77 ILE A CA 1
ATOM 606 C C . ILE A 1 77 ? -4.315 7.917 22.185 1.00 81.31 77 ILE A C 1
ATOM 608 O O . ILE A 1 77 ? -4.921 6.995 21.638 1.00 81.31 77 ILE A O 1
ATOM 612 N N . PRO A 1 78 ? -4.967 8.943 22.763 1.00 72.31 78 PRO A N 1
ATOM 613 C CA . PRO A 1 78 ? -6.411 9.109 22.643 1.00 72.31 78 PRO A CA 1
ATOM 614 C C . PRO A 1 78 ? -6.793 9.337 21.176 1.00 72.31 78 PRO A C 1
ATOM 616 O O . PRO A 1 78 ? -6.175 10.156 20.498 1.00 72.31 78 PRO A O 1
ATOM 619 N N . GLU A 1 79 ? -7.803 8.615 20.688 1.00 72.75 79 GLU A N 1
ATOM 620 C CA . GLU A 1 79 ? -8.325 8.735 19.314 1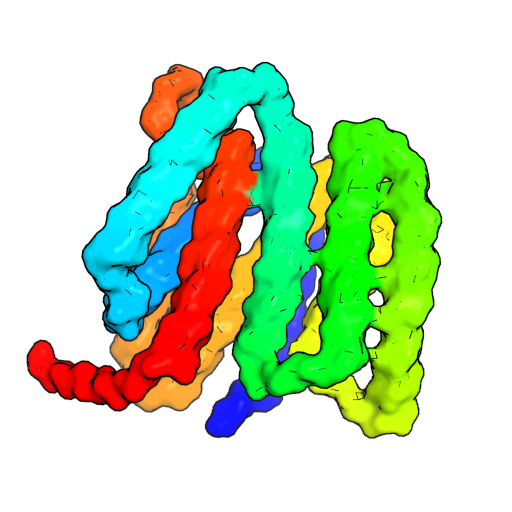.00 72.75 79 GLU A CA 1
ATOM 621 C C . GLU A 1 79 ? -7.235 8.658 18.214 1.00 72.75 79 GLU A C 1
ATOM 623 O O . GLU A 1 79 ? -7.111 9.547 17.365 1.00 72.75 79 GLU A O 1
ATOM 628 N N . PRO A 1 80 ? -6.438 7.571 18.156 1.00 75.44 80 PRO A N 1
ATOM 629 C CA . PRO A 1 80 ? -5.262 7.501 17.282 1.00 75.44 80 PRO A CA 1
ATOM 630 C C . PRO A 1 80 ? -5.618 7.445 15.789 1.00 75.44 80 PRO A C 1
ATOM 632 O O . PRO A 1 80 ? -4.747 7.571 14.930 1.00 75.44 80 PRO A O 1
ATOM 635 N N . GLN A 1 81 ? -6.894 7.247 15.462 1.00 74.44 81 GLN A N 1
ATOM 636 C CA . GLN A 1 81 ? -7.410 6.926 14.132 1.00 74.44 81 GLN A CA 1
ATOM 637 C C . GLN A 1 81 ? -6.999 7.937 13.061 1.00 74.44 81 GLN A C 1
ATOM 639 O O . GLN A 1 81 ? -6.542 7.538 11.996 1.00 74.44 81 GLN A O 1
ATOM 644 N N . LEU A 1 82 ? -7.133 9.238 13.327 1.00 76.56 82 LEU A N 1
ATOM 645 C CA . LEU A 1 82 ? -6.852 10.273 12.324 1.00 76.56 82 LEU A CA 1
ATOM 646 C C . LEU A 1 82 ? -5.347 10.477 12.112 1.00 76.56 82 LEU A C 1
ATOM 648 O O . LEU A 1 82 ? -4.885 10.577 10.975 1.00 76.56 82 LEU A O 1
ATOM 652 N N . TRP A 1 83 ? -4.565 10.472 13.191 1.00 75.44 83 TRP A N 1
ATOM 653 C CA . TRP A 1 83 ? -3.113 10.630 13.113 1.00 75.44 83 TRP A CA 1
ATOM 654 C C . TRP A 1 83 ? -2.449 9.433 12.438 1.00 75.44 83 TRP A C 1
ATOM 656 O O . TRP A 1 83 ? -1.605 9.600 11.557 1.00 75.44 83 TRP A O 1
ATOM 666 N N . THR A 1 84 ? -2.874 8.222 12.805 1.00 79.31 84 THR A N 1
ATOM 667 C CA . THR A 1 84 ? -2.384 6.982 12.192 1.00 79.31 84 THR A CA 1
ATOM 668 C C . THR A 1 84 ? -2.780 6.875 10.728 1.00 79.31 84 THR A C 1
ATOM 670 O O . THR A 1 84 ? -1.945 6.469 9.928 1.00 79.31 84 THR A O 1
ATOM 673 N N . LEU A 1 85 ? -3.985 7.317 10.350 1.00 83.56 85 LEU A N 1
ATOM 674 C CA . LEU A 1 85 ? -4.420 7.404 8.954 1.00 83.56 85 LEU A CA 1
ATOM 675 C C . LEU A 1 85 ? -3.476 8.272 8.116 1.00 83.56 85 LEU A C 1
ATOM 677 O O . LEU A 1 85 ? -3.012 7.843 7.060 1.00 83.56 85 LEU A O 1
ATOM 681 N N . VAL A 1 86 ? -3.182 9.493 8.575 1.00 81.31 86 VAL A N 1
ATOM 682 C CA . VAL A 1 86 ? -2.327 10.425 7.825 1.00 81.31 86 VAL A CA 1
ATOM 683 C C . VAL A 1 86 ? -0.879 9.949 7.795 1.00 81.31 86 VAL A C 1
ATOM 685 O O . VAL A 1 86 ? -0.247 10.005 6.737 1.00 81.31 86 VAL A O 1
ATOM 688 N N . ALA A 1 87 ? -0.358 9.446 8.916 1.00 83.12 87 ALA A N 1
ATOM 689 C CA . ALA A 1 87 ? 0.999 8.919 8.992 1.00 83.12 87 ALA A CA 1
ATOM 690 C C . ALA A 1 87 ? 1.171 7.677 8.104 1.00 83.12 87 ALA A C 1
ATOM 692 O O . ALA A 1 87 ? 2.023 7.674 7.215 1.00 83.12 87 ALA A O 1
ATOM 693 N N . ALA A 1 88 ? 0.326 6.657 8.281 1.00 87.25 88 ALA A N 1
ATOM 694 C CA . ALA A 1 88 ? 0.377 5.429 7.493 1.00 87.25 88 ALA A CA 1
ATOM 695 C C . ALA A 1 88 ? 0.106 5.698 6.013 1.00 87.25 88 ALA A C 1
ATOM 697 O O . ALA A 1 88 ? 0.816 5.172 5.165 1.00 87.25 88 ALA A O 1
ATOM 698 N N . GLY A 1 89 ? -0.858 6.564 5.693 1.00 86.38 89 GLY A N 1
ATOM 699 C CA . GLY A 1 89 ? -1.146 6.956 4.318 1.00 86.38 89 GLY A CA 1
ATOM 700 C C . GLY A 1 89 ? 0.030 7.668 3.644 1.00 86.38 89 GLY A C 1
ATOM 701 O O . GLY A 1 89 ? 0.370 7.349 2.508 1.00 86.38 89 GLY A O 1
ATOM 702 N N . SER A 1 90 ? 0.705 8.583 4.343 1.00 83.38 90 SER A N 1
ATOM 703 C CA . SER A 1 90 ? 1.874 9.285 3.789 1.00 83.38 90 SER A CA 1
ATOM 704 C C . SER A 1 90 ? 3.055 8.336 3.567 1.00 83.38 90 SER A C 1
ATOM 706 O O . SER A 1 90 ? 3.703 8.381 2.523 1.00 83.38 90 SER A O 1
ATOM 708 N N . VAL A 1 91 ? 3.305 7.433 4.520 1.00 86.94 91 VAL A N 1
ATOM 709 C CA . VAL A 1 91 ? 4.342 6.395 4.408 1.00 86.94 91 VAL A CA 1
ATOM 710 C C . VAL A 1 91 ? 4.017 5.417 3.272 1.00 86.94 91 VAL A C 1
ATOM 712 O O . VAL A 1 91 ? 4.893 5.084 2.474 1.00 86.94 91 VAL A O 1
ATOM 715 N N . PHE A 1 92 ? 2.750 5.025 3.136 1.00 88.94 92 PHE A N 1
ATOM 716 C CA . PHE A 1 92 ? 2.268 4.205 2.029 1.00 88.94 92 PHE A CA 1
ATOM 717 C C . PHE A 1 92 ? 2.461 4.892 0.673 1.00 88.94 92 PHE A C 1
ATOM 719 O O . PHE A 1 92 ? 2.894 4.238 -0.266 1.00 88.94 92 PHE A O 1
ATOM 726 N N . ALA A 1 93 ? 2.221 6.201 0.551 1.00 87.38 93 ALA A N 1
ATOM 727 C CA . ALA A 1 93 ? 2.428 6.904 -0.717 1.00 87.38 93 ALA A CA 1
ATOM 728 C C . ALA A 1 93 ? 3.895 6.878 -1.177 1.00 87.38 93 ALA A C 1
ATOM 730 O O . ALA A 1 93 ? 4.177 6.759 -2.371 1.00 87.38 93 ALA A O 1
ATOM 731 N N . VAL A 1 94 ? 4.833 6.958 -0.227 1.00 86.62 94 VAL A N 1
ATOM 732 C CA . VAL A 1 94 ? 6.266 6.799 -0.507 1.00 86.62 94 VAL A CA 1
ATOM 733 C C . VAL A 1 94 ? 6.562 5.369 -0.951 1.00 86.62 94 VAL A C 1
ATOM 735 O O . VAL A 1 94 ? 7.221 5.176 -1.970 1.00 86.62 94 VAL A O 1
ATOM 738 N N . HIS A 1 95 ? 6.061 4.377 -0.211 1.00 87.88 95 HIS A N 1
ATOM 739 C CA . HIS A 1 95 ? 6.223 2.966 -0.555 1.00 87.88 95 HIS A CA 1
ATOM 740 C C . HIS A 1 95 ? 5.689 2.650 -1.946 1.00 87.88 95 HIS A C 1
ATOM 742 O O . HIS A 1 95 ? 6.438 2.118 -2.753 1.00 87.88 95 HIS A O 1
ATOM 748 N N . PHE A 1 96 ? 4.457 3.064 -2.240 1.00 86.44 96 PHE A N 1
ATOM 749 C CA . PHE A 1 96 ? 3.828 2.929 -3.544 1.00 86.44 96 PHE A CA 1
ATOM 750 C C . PHE A 1 96 ? 4.772 3.391 -4.652 1.00 86.44 96 PHE A C 1
ATOM 752 O O . PHE A 1 96 ? 5.115 2.624 -5.542 1.00 86.44 96 PHE A O 1
ATOM 759 N N . PHE A 1 97 ? 5.272 4.625 -4.564 1.00 83.50 97 PHE A N 1
ATOM 760 C CA . PHE A 1 97 ? 6.164 5.168 -5.582 1.00 83.50 97 PHE A CA 1
ATOM 761 C C . PHE A 1 97 ? 7.464 4.359 -5.741 1.00 83.50 97 PHE A C 1
ATOM 763 O O . PHE A 1 97 ? 7.906 4.117 -6.867 1.00 83.50 97 PHE A O 1
ATOM 770 N N . LEU A 1 98 ? 8.078 3.940 -4.631 1.00 83.12 98 LEU A N 1
ATOM 771 C CA . LEU A 1 98 ? 9.311 3.149 -4.652 1.00 83.12 98 LEU A CA 1
ATOM 772 C C . LEU A 1 98 ? 9.091 1.754 -5.248 1.00 83.12 98 LEU A C 1
ATOM 774 O O . LEU A 1 98 ? 9.888 1.324 -6.084 1.00 83.12 98 LEU A O 1
ATOM 778 N N . ASP A 1 99 ? 8.010 1.081 -4.862 1.00 83.06 99 ASP A N 1
ATOM 779 C CA . ASP A 1 99 ? 7.642 -0.228 -5.398 1.00 83.06 99 ASP A CA 1
ATOM 780 C C . ASP A 1 99 ? 7.304 -0.133 -6.879 1.00 83.06 99 ASP A C 1
ATOM 782 O O . ASP A 1 99 ? 7.749 -0.966 -7.665 1.00 83.06 99 ASP A O 1
ATOM 786 N N . GLU A 1 100 ? 6.615 0.926 -7.304 1.00 78.06 100 GLU A N 1
ATOM 787 C CA . GLU A 1 100 ? 6.307 1.102 -8.715 1.00 78.06 100 GLU A CA 1
ATOM 788 C C . GLU A 1 100 ? 7.556 1.334 -9.562 1.00 78.06 100 GLU A C 1
ATOM 790 O O . GLU A 1 100 ? 7.612 0.848 -10.691 1.00 78.06 100 GLU A O 1
ATOM 795 N N . ILE A 1 101 ? 8.590 2.001 -9.047 1.00 77.75 101 ILE A N 1
ATOM 796 C CA . ILE A 1 101 ? 9.896 2.058 -9.724 1.00 77.75 101 ILE A CA 1
ATOM 797 C C . ILE A 1 101 ? 10.542 0.668 -9.764 1.00 77.75 101 ILE A C 1
ATOM 799 O O . ILE A 1 101 ? 11.077 0.273 -10.802 1.00 77.75 101 ILE A O 1
ATOM 803 N N . HIS A 1 102 ? 10.479 -0.081 -8.661 1.00 78.06 102 HIS A N 1
ATOM 804 C CA . HIS A 1 102 ? 11.086 -1.405 -8.559 1.00 78.06 102 HIS A CA 1
ATOM 805 C C . HIS A 1 102 ? 10.457 -2.418 -9.527 1.00 78.06 102 HIS A C 1
ATOM 807 O O . HIS A 1 102 ? 11.174 -3.026 -10.319 1.00 78.06 102 HIS A O 1
ATOM 813 N N . ILE A 1 103 ? 9.124 -2.529 -9.535 1.00 74.81 103 ILE A N 1
ATOM 814 C CA . ILE A 1 103 ? 8.321 -3.375 -10.442 1.00 74.81 103 ILE A CA 1
ATOM 815 C C . ILE A 1 103 ? 8.649 -3.088 -11.912 1.00 74.81 103 ILE A C 1
ATOM 817 O O . ILE A 1 103 ? 8.580 -3.957 -12.778 1.00 74.81 103 ILE A O 1
ATOM 821 N N . SER A 1 104 ? 9.024 -1.848 -12.198 1.00 68.06 104 SER A N 1
ATOM 822 C CA . SER A 1 104 ? 9.349 -1.386 -13.543 1.00 68.06 104 SER A CA 1
ATOM 823 C C . SER A 1 104 ? 10.737 -1.800 -14.016 1.00 68.06 104 SER A C 1
ATOM 825 O O . SER A 1 104 ? 11.019 -1.718 -15.209 1.00 68.06 104 SER A O 1
ATOM 827 N N . GLY A 1 105 ? 11.623 -2.197 -13.100 1.00 69.44 105 GLY A N 1
ATOM 828 C CA . GLY A 1 105 ? 13.023 -2.490 -13.406 1.00 69.44 105 GLY A CA 1
ATOM 829 C C . GLY A 1 105 ? 13.809 -1.280 -13.929 1.00 69.44 105 GLY A C 1
ATOM 830 O O . GLY A 1 105 ? 14.885 -1.448 -14.498 1.00 69.44 105 GLY A O 1
ATOM 831 N N . LEU A 1 106 ? 13.279 -0.061 -13.770 1.00 68.88 106 LEU A N 1
ATOM 832 C CA . LEU A 1 106 ? 13.885 1.168 -14.276 1.00 68.88 106 LEU A CA 1
ATOM 833 C C . LEU A 1 106 ? 14.699 1.854 -13.183 1.00 68.88 106 LEU A C 1
ATOM 835 O O . LEU A 1 106 ? 14.299 1.910 -12.022 1.00 68.88 106 LEU A O 1
ATOM 839 N N . SER A 1 107 ? 15.818 2.462 -13.571 1.00 74.62 107 SER A N 1
ATOM 840 C CA . SER A 1 107 ? 16.494 3.417 -12.694 1.00 74.62 107 SER A CA 1
ATOM 841 C C . SER A 1 107 ? 15.692 4.721 -12.634 1.00 74.62 107 SER A C 1
ATOM 843 O O . SER A 1 107 ? 15.351 5.268 -13.685 1.00 74.62 107 SER A O 1
ATOM 845 N N . PRO A 1 108 ? 15.389 5.252 -11.435 1.00 73.81 108 PRO A N 1
ATOM 846 C CA . PRO A 1 108 ? 14.533 6.422 -11.309 1.00 73.81 108 PRO A CA 1
ATOM 847 C C . PRO A 1 108 ? 15.236 7.668 -11.844 1.00 73.81 108 PRO A C 1
ATOM 849 O O . PRO A 1 108 ? 16.208 8.150 -11.242 1.00 73.81 108 PRO A O 1
ATOM 852 N N . THR A 1 109 ? 14.709 8.212 -12.944 1.00 78.12 109 THR A N 1
ATOM 853 C CA . THR A 1 109 ? 15.154 9.494 -13.504 1.00 78.12 109 THR A CA 1
ATOM 854 C C . THR A 1 109 ? 14.799 10.651 -12.567 1.00 78.12 109 THR A C 1
ATOM 856 O O . THR A 1 109 ? 13.998 10.508 -11.635 1.00 78.12 109 THR A O 1
ATOM 859 N N . LYS A 1 110 ? 15.393 11.827 -12.796 1.00 79.44 110 LYS A N 1
ATOM 860 C CA . LYS A 1 110 ? 15.105 13.035 -12.007 1.00 79.44 110 LYS A CA 1
ATOM 861 C C . LYS A 1 110 ? 13.617 13.395 -12.075 1.00 79.44 110 LYS A C 1
ATOM 863 O O . LYS A 1 110 ? 13.013 13.752 -11.069 1.00 79.44 110 LYS A O 1
ATOM 868 N N . GLU A 1 111 ? 13.028 13.251 -13.251 1.00 77.06 111 GLU A N 1
ATOM 869 C CA . GLU A 1 111 ? 11.636 13.567 -13.541 1.00 77.06 111 GLU A CA 1
ATOM 870 C C . GLU A 1 111 ? 10.684 12.582 -12.849 1.00 77.06 111 GLU A C 1
ATOM 872 O O . GLU A 1 111 ? 9.698 13.010 -12.251 1.00 77.06 111 GLU A O 1
ATOM 877 N N . MET A 1 112 ? 11.010 11.281 -12.836 1.00 76.62 112 MET A N 1
ATOM 878 C CA . MET A 1 112 ? 10.242 10.289 -12.073 1.00 76.62 112 MET A CA 1
ATOM 879 C C . MET A 1 112 ? 10.242 10.625 -10.580 1.00 76.62 112 MET A C 1
ATOM 881 O O . MET A 1 112 ? 9.199 10.552 -9.941 1.00 76.62 112 MET A O 1
ATOM 885 N N . ARG A 1 113 ? 11.381 11.051 -10.013 1.00 80.81 113 ARG A N 1
ATOM 886 C CA . ARG A 1 113 ? 11.461 11.451 -8.594 1.00 80.81 113 ARG A CA 1
ATOM 887 C C . ARG A 1 113 ? 10.569 12.650 -8.281 1.00 80.81 113 ARG A C 1
ATOM 889 O O . ARG A 1 113 ? 9.898 12.636 -7.253 1.00 80.81 113 ARG A O 1
ATOM 896 N N . PHE A 1 114 ? 10.521 13.658 -9.156 1.00 78.62 114 PHE A N 1
ATOM 897 C CA . PHE A 1 114 ? 9.589 14.779 -8.991 1.00 78.62 114 PHE A CA 1
ATOM 898 C C . PHE A 1 114 ? 8.130 14.334 -9.066 1.00 78.62 114 PHE A C 1
ATOM 900 O O . PHE A 1 114 ? 7.324 14.802 -8.265 1.00 78.62 114 PHE A O 1
ATOM 907 N N . LEU A 1 115 ? 7.802 13.394 -9.957 1.00 79.06 115 LEU A N 1
ATOM 908 C CA . LEU A 1 115 ? 6.467 12.799 -10.015 1.00 79.06 115 LEU A CA 1
ATOM 909 C C . LEU A 1 115 ? 6.117 12.061 -8.715 1.00 79.06 115 LEU A C 1
ATOM 911 O O . LEU A 1 115 ? 5.010 12.214 -8.210 1.00 79.06 115 LEU A O 1
ATOM 915 N N . GLY A 1 116 ? 7.061 11.317 -8.137 1.00 80.75 116 GLY A N 1
ATOM 916 C CA . GLY A 1 116 ? 6.879 10.660 -6.843 1.00 80.75 116 GLY A CA 1
ATOM 917 C C . GLY A 1 116 ? 6.637 11.639 -5.703 1.00 80.75 116 GLY A C 1
ATOM 918 O O . GLY A 1 116 ? 5.712 11.455 -4.918 1.00 80.75 116 GLY A O 1
ATOM 919 N N . ILE A 1 117 ? 7.412 12.725 -5.643 1.00 81.19 117 ILE A N 1
ATOM 920 C CA . ILE A 1 117 ? 7.196 13.800 -4.664 1.00 81.19 117 ILE A CA 1
ATOM 921 C C . ILE A 1 117 ? 5.808 14.420 -4.856 1.00 81.19 117 ILE A C 1
ATOM 923 O O . ILE A 1 117 ? 5.078 14.592 -3.883 1.00 81.19 117 ILE A O 1
ATOM 927 N N . ALA A 1 118 ? 5.418 14.716 -6.099 1.00 80.44 118 ALA A N 1
ATOM 928 C CA . ALA A 1 118 ? 4.099 15.255 -6.413 1.00 80.44 118 ALA A CA 1
ATOM 929 C C . ALA A 1 118 ? 2.977 14.304 -5.973 1.00 80.44 118 ALA A C 1
ATOM 931 O O . ALA A 1 118 ? 2.013 14.748 -5.355 1.00 80.44 118 ALA A O 1
ATOM 932 N N . PHE A 1 119 ? 3.126 13.003 -6.232 1.00 83.75 119 PHE A N 1
ATOM 933 C CA . PHE A 1 119 ? 2.187 11.972 -5.801 1.00 83.75 119 PHE A CA 1
ATOM 934 C C . PHE A 1 119 ? 2.045 11.934 -4.276 1.00 83.75 119 PHE A C 1
ATOM 936 O O . PHE A 1 119 ? 0.928 12.014 -3.772 1.00 83.75 119 PHE A O 1
ATOM 943 N N . VAL A 1 120 ? 3.160 11.880 -3.539 1.00 84.75 120 VAL A N 1
ATOM 944 C CA . VAL A 1 120 ? 3.155 11.864 -2.066 1.00 84.75 120 VAL A CA 1
ATOM 945 C C . VAL A 1 120 ? 2.484 13.120 -1.516 1.00 84.75 120 VAL A C 1
ATOM 947 O O . VAL A 1 120 ? 1.593 13.020 -0.676 1.00 84.75 120 VAL A O 1
ATOM 950 N N . LEU A 1 121 ? 2.846 14.300 -2.028 1.00 80.75 121 LEU A N 1
ATOM 951 C CA . LEU A 1 121 ? 2.250 15.564 -1.598 1.00 80.75 121 LEU A CA 1
ATOM 952 C C . LEU A 1 121 ? 0.747 15.620 -1.893 1.00 80.75 121 LEU A C 1
ATOM 954 O O . LEU A 1 121 ? -0.015 16.020 -1.017 1.00 80.75 121 LEU A O 1
ATOM 958 N N . LEU A 1 122 ? 0.306 15.196 -3.084 1.00 81.00 122 LEU A N 1
ATOM 959 C CA . LEU A 1 122 ? -1.115 15.132 -3.445 1.00 81.00 122 LEU A CA 1
ATOM 960 C C . LEU A 1 122 ? -1.880 14.161 -2.553 1.00 81.00 122 LEU A C 1
ATOM 962 O O . LEU A 1 122 ? -2.967 14.493 -2.085 1.00 81.00 122 LEU A O 1
ATOM 966 N N . TYR A 1 123 ? -1.314 12.984 -2.300 1.00 83.06 123 TYR A N 1
ATOM 967 C CA . TYR A 1 123 ? -1.937 11.961 -1.474 1.00 83.06 123 TYR A CA 1
ATOM 968 C C . TYR A 1 123 ? -2.093 12.432 -0.027 1.00 83.06 123 TYR A C 1
ATOM 970 O O . TYR A 1 123 ? -3.192 12.399 0.525 1.00 83.06 123 TYR A O 1
ATOM 978 N N . THR A 1 124 ? -1.026 12.962 0.574 1.00 80.94 124 THR A N 1
ATOM 979 C CA . THR A 1 124 ? -1.069 13.523 1.930 1.00 80.94 124 THR A CA 1
ATOM 980 C C . THR A 1 124 ? -2.027 14.714 2.009 1.00 80.94 124 THR A C 1
ATOM 982 O O . THR A 1 124 ? -2.812 14.813 2.950 1.00 80.94 124 THR A O 1
ATOM 985 N N . ALA A 1 125 ? -2.029 15.595 1.007 1.00 79.50 125 ALA A N 1
ATOM 986 C CA . ALA A 1 125 ? -2.952 16.724 0.934 1.00 79.50 125 ALA A CA 1
ATOM 987 C C . ALA A 1 125 ? -4.418 16.255 0.862 1.00 79.50 125 ALA A C 1
ATOM 989 O O . ALA A 1 125 ? -5.274 16.780 1.579 1.00 79.50 125 ALA A O 1
ATOM 990 N N . LEU A 1 126 ? -4.708 15.229 0.057 1.00 80.38 126 LEU A N 1
ATOM 991 C CA . LEU A 1 126 ? -6.030 14.613 -0.032 1.00 80.38 126 LEU A CA 1
ATOM 992 C C . LEU A 1 126 ? -6.478 14.068 1.329 1.00 80.38 126 LEU A C 1
ATOM 994 O O . LEU A 1 126 ? -7.599 14.339 1.762 1.00 80.38 126 LEU A O 1
ATOM 998 N N . LEU A 1 127 ? -5.582 13.375 2.038 1.00 81.31 127 LEU A N 1
ATOM 999 C CA . LEU A 1 127 ? -5.858 12.860 3.376 1.00 81.31 127 LEU A CA 1
ATOM 1000 C C . LEU A 1 127 ? -6.165 13.971 4.368 1.00 81.31 127 LEU A C 1
ATOM 1002 O O . LEU A 1 127 ? -7.161 13.881 5.075 1.00 81.31 127 LEU A O 1
ATOM 1006 N N . LEU A 1 128 ? -5.378 15.046 4.384 1.00 79.06 128 LEU A N 1
ATOM 1007 C CA . LEU A 1 128 ? -5.618 16.186 5.270 1.00 79.06 128 LEU A CA 1
ATOM 1008 C C . LEU A 1 128 ? -6.959 16.876 4.978 1.00 79.06 128 LEU A C 1
ATOM 1010 O O . LEU A 1 128 ? -7.679 17.245 5.909 1.00 79.06 128 LEU A O 1
ATOM 1014 N N . ARG A 1 129 ? -7.334 17.011 3.699 1.00 78.62 129 ARG A N 1
ATOM 1015 C CA . ARG A 1 129 ? -8.626 17.589 3.293 1.00 78.62 129 ARG A CA 1
ATOM 1016 C C . ARG A 1 129 ? -9.800 16.757 3.793 1.00 78.62 129 ARG A C 1
ATOM 1018 O O . ARG A 1 129 ? -10.786 17.319 4.268 1.00 78.62 129 ARG A O 1
ATOM 1025 N N . TYR A 1 130 ? -9.718 15.438 3.659 1.00 76.06 130 TYR A N 1
ATOM 1026 C CA . TYR A 1 130 ? -10.809 14.552 4.046 1.00 76.06 130 TYR A CA 1
ATOM 1027 C C . TYR A 1 130 ? -10.854 14.264 5.550 1.00 76.06 130 TYR A C 1
ATOM 1029 O O . TYR A 1 130 ? -11.945 14.206 6.107 1.00 76.06 130 TYR A O 1
ATOM 1037 N N . ALA A 1 131 ? -9.700 14.120 6.205 1.00 75.62 131 ALA A N 1
ATOM 1038 C CA . ALA A 1 131 ? -9.599 13.815 7.631 1.00 75.62 131 ALA A CA 1
ATOM 1039 C C . ALA A 1 131 ? -9.889 15.037 8.516 1.00 75.62 131 ALA A C 1
ATOM 1041 O O . ALA A 1 131 ? -10.584 14.914 9.518 1.00 75.62 131 ALA A O 1
ATOM 1042 N N . TYR A 1 132 ? -9.387 16.217 8.136 1.00 75.50 132 TYR A N 1
ATOM 1043 C CA . TYR A 1 132 ? -9.446 17.425 8.971 1.00 75.50 132 TYR A CA 1
ATOM 1044 C C . TYR A 1 132 ? -10.242 18.572 8.341 1.00 75.50 132 TYR A C 1
ATOM 1046 O O . TYR A 1 132 ? -10.323 19.659 8.906 1.00 75.50 132 TYR A O 1
ATOM 1054 N N . GLY A 1 133 ? -10.811 18.378 7.147 1.00 73.69 133 GLY A N 1
ATOM 1055 C CA . GLY A 1 133 ? -11.558 19.430 6.455 1.00 73.69 133 GLY A CA 1
ATOM 1056 C C . GLY A 1 133 ? -10.698 20.607 5.985 1.00 73.69 133 GLY A C 1
ATOM 1057 O O . GLY A 1 133 ? -11.255 21.608 5.538 1.00 73.69 133 GLY A O 1
ATOM 1058 N N . VAL A 1 134 ? -9.368 20.496 6.064 1.00 73.00 134 VAL A N 1
ATOM 1059 C CA . VAL A 1 134 ? -8.434 21.571 5.719 1.00 73.00 134 VAL A CA 1
ATOM 1060 C C . VAL A 1 134 ? -8.524 21.851 4.219 1.00 73.00 134 VAL A C 1
ATOM 1062 O O . VAL A 1 134 ? -8.446 20.941 3.394 1.00 73.00 134 VAL A O 1
ATOM 1065 N N . THR A 1 135 ? -8.684 23.119 3.845 1.00 67.44 135 THR A N 1
ATOM 1066 C CA . THR A 1 135 ? -8.757 23.560 2.441 1.00 67.44 135 THR A CA 1
ATOM 1067 C C . THR A 1 135 ? -7.387 23.899 1.847 1.00 67.44 135 THR A C 1
ATOM 1069 O O . THR A 1 135 ? -7.240 23.867 0.630 1.00 67.44 135 THR A O 1
ATOM 1072 N N . ALA A 1 136 ? -6.364 24.132 2.681 1.00 60.28 136 ALA A N 1
ATOM 1073 C CA . ALA A 1 136 ? -4.971 24.366 2.275 1.00 60.28 136 ALA A CA 1
ATOM 1074 C C . ALA A 1 136 ? -4.365 23.309 1.311 1.00 60.28 136 ALA A C 1
ATOM 1076 O O . ALA A 1 136 ? -3.600 23.701 0.432 1.00 60.28 136 ALA A O 1
ATOM 1077 N N . PRO A 1 137 ? -4.731 22.009 1.361 1.00 59.59 137 PRO A N 1
ATOM 1078 C CA . PRO A 1 137 ? -4.469 21.021 0.308 1.00 59.59 137 PRO A CA 1
ATOM 1079 C C . PRO A 1 137 ? -4.753 21.466 -1.135 1.00 59.59 137 PRO A C 1
ATOM 1081 O O . PRO A 1 137 ? -4.060 21.033 -2.055 1.00 59.59 137 PRO A O 1
ATOM 1084 N N . LEU A 1 138 ? -5.724 22.361 -1.349 1.00 59.91 138 LEU A N 1
ATOM 1085 C CA . LEU A 1 138 ? -6.046 22.918 -2.668 1.00 59.91 138 LEU A CA 1
ATOM 1086 C C . LEU A 1 138 ? -4.940 23.838 -3.214 1.00 59.91 138 LEU A C 1
ATOM 1088 O O . LEU A 1 138 ? -4.877 24.042 -4.420 1.00 59.91 138 LEU A O 1
ATOM 1092 N N . LEU A 1 139 ? -4.047 24.353 -2.358 1.00 63.31 139 LEU A N 1
ATOM 1093 C CA . LEU A 1 139 ? -2.867 25.136 -2.752 1.00 63.31 139 LEU A CA 1
ATOM 1094 C C . LEU A 1 139 ? -1.664 24.247 -3.112 1.00 63.31 139 LEU A C 1
ATOM 1096 O O . LEU A 1 139 ? -0.781 24.672 -3.854 1.00 63.31 139 LEU A O 1
ATOM 1100 N N . ILE A 1 140 ? -1.639 22.999 -2.629 1.00 65.12 140 ILE A N 1
ATOM 1101 C CA . ILE A 1 140 ? -0.588 22.012 -2.934 1.00 65.12 140 ILE A CA 1
ATOM 1102 C C . ILE A 1 140 ? -0.842 21.353 -4.295 1.00 65.12 140 ILE A C 1
ATOM 1104 O O . ILE A 1 140 ? 0.106 21.040 -5.014 1.00 65.12 140 ILE A O 1
ATOM 1108 N N . ALA A 1 141 ? -2.108 21.193 -4.691 1.00 64.62 141 ALA A N 1
ATOM 1109 C CA . ALA A 1 141 ? -2.464 20.589 -5.973 1.00 64.62 141 ALA A CA 1
ATOM 1110 C C . ALA A 1 141 ? -1.854 21.314 -7.199 1.00 64.62 141 ALA A C 1
ATOM 1112 O O . ALA A 1 141 ? -1.279 20.628 -8.046 1.00 64.62 141 ALA A O 1
ATOM 1113 N N . PRO A 1 142 ? -1.856 22.662 -7.288 1.00 66.44 142 PRO A N 1
ATOM 1114 C CA . PRO A 1 142 ? -1.140 23.397 -8.334 1.00 66.44 142 PRO A CA 1
ATOM 1115 C C . PRO A 1 142 ? 0.377 23.173 -8.327 1.00 66.44 142 PRO A C 1
ATOM 1117 O O . PRO A 1 142 ? 0.978 23.054 -9.391 1.00 66.44 142 PRO A O 1
ATOM 1120 N N . LEU A 1 143 ? 1.004 23.081 -7.148 1.00 67.88 143 LEU A N 1
ATOM 1121 C CA . LEU A 1 143 ? 2.446 22.831 -7.020 1.00 67.88 143 LEU A CA 1
ATOM 1122 C C . LEU A 1 143 ? 2.813 21.416 -7.476 1.00 67.88 143 LEU A C 1
ATOM 1124 O O . LEU A 1 143 ? 3.802 21.224 -8.181 1.00 67.88 143 LEU A O 1
ATOM 1128 N N . ALA A 1 144 ? 1.991 20.428 -7.130 1.00 66.88 144 ALA A N 1
ATOM 1129 C CA . ALA A 1 144 ? 2.150 19.066 -7.616 1.00 66.88 144 ALA A CA 1
ATOM 1130 C C . ALA A 1 144 ? 1.927 18.972 -9.133 1.00 66.88 144 ALA A C 1
ATOM 1132 O O . ALA A 1 144 ? 2.681 18.289 -9.823 1.00 66.88 144 ALA A O 1
ATOM 1133 N N . PHE A 1 145 ? 0.956 19.713 -9.676 1.00 66.38 145 PHE A N 1
ATOM 1134 C CA . PHE A 1 145 ? 0.733 19.818 -11.119 1.00 66.38 145 PHE A CA 1
ATOM 1135 C C . PHE A 1 145 ? 1.943 20.440 -11.835 1.00 66.38 145 PHE A C 1
ATOM 1137 O O . PHE A 1 145 ? 2.426 19.900 -12.832 1.00 66.38 145 PHE A O 1
ATOM 1144 N N . ALA A 1 146 ? 2.498 21.521 -11.279 1.00 69.56 146 ALA A N 1
ATOM 1145 C CA . ALA A 1 146 ? 3.720 22.151 -11.771 1.00 69.56 146 ALA A CA 1
ATOM 1146 C C . ALA A 1 146 ? 4.934 21.207 -11.701 1.00 69.56 146 ALA A C 1
ATOM 1148 O O . ALA A 1 146 ? 5.764 21.219 -12.606 1.00 69.56 146 ALA A O 1
ATOM 1149 N N . ALA A 1 147 ? 5.019 20.345 -10.684 1.00 67.75 147 ALA A N 1
ATOM 1150 C CA . ALA A 1 147 ? 6.066 19.328 -10.572 1.00 67.75 147 ALA A CA 1
ATOM 1151 C C . ALA A 1 147 ? 5.913 18.180 -11.592 1.00 67.75 147 ALA A C 1
ATOM 1153 O O . ALA A 1 147 ? 6.913 17.587 -11.998 1.00 67.75 147 ALA A O 1
ATOM 1154 N N . CYS A 1 148 ? 4.690 17.889 -12.050 1.00 68.50 148 CYS A N 1
ATOM 1155 C CA . CYS A 1 148 ? 4.420 16.882 -13.084 1.00 68.50 148 CYS A CA 1
ATOM 1156 C C . CYS A 1 148 ? 4.668 17.403 -14.510 1.00 68.50 148 CYS A C 1
ATOM 1158 O O . CYS A 1 148 ? 5.013 16.626 -15.403 1.00 68.50 148 CYS A O 1
ATOM 1160 N N . ALA A 1 149 ? 4.506 18.711 -14.737 1.00 68.31 149 ALA A N 1
ATOM 1161 C CA . ALA A 1 149 ? 4.571 19.313 -16.069 1.00 68.31 149 ALA A CA 1
ATOM 1162 C C . ALA A 1 149 ? 5.903 19.064 -16.820 1.00 68.31 149 ALA A C 1
ATOM 1164 O O . ALA A 1 149 ? 5.841 18.701 -17.995 1.00 68.31 149 ALA A O 1
ATOM 1165 N N . PRO A 1 150 ? 7.101 19.156 -16.202 1.00 67.75 150 PRO A N 1
ATOM 1166 C CA . PRO A 1 150 ? 8.365 18.878 -16.890 1.00 67.75 150 PRO A CA 1
ATOM 1167 C C . PRO A 1 150 ? 8.489 17.434 -17.397 1.00 67.75 150 PRO A C 1
ATOM 1169 O O . PRO A 1 150 ? 8.976 17.213 -18.508 1.00 67.75 150 PRO A O 1
ATOM 1172 N N . LEU A 1 151 ? 8.020 16.449 -16.618 1.00 67.88 151 LEU A N 1
ATOM 1173 C CA . LEU A 1 151 ? 8.003 15.040 -17.027 1.00 67.88 151 LEU A CA 1
ATOM 1174 C C . LEU A 1 151 ? 7.051 14.840 -18.213 1.00 67.88 151 LEU A C 1
ATOM 1176 O O . LEU A 1 151 ? 7.434 14.270 -19.230 1.00 67.88 151 LEU A O 1
ATOM 1180 N N . VAL A 1 152 ? 5.819 15.339 -18.100 1.00 66.62 152 VAL A N 1
ATOM 1181 C CA . VAL A 1 152 ? 4.800 15.163 -19.142 1.00 66.62 152 VAL A CA 1
ATOM 1182 C C . VAL A 1 152 ? 5.241 15.843 -20.442 1.00 66.62 152 VAL A C 1
ATOM 1184 O O . VAL A 1 152 ? 5.199 15.224 -21.500 1.00 66.62 152 VAL A O 1
ATOM 1187 N N . ILE A 1 153 ? 5.757 17.074 -20.378 1.00 68.50 153 ILE A N 1
ATOM 1188 C CA . ILE A 1 153 ? 6.223 17.818 -21.559 1.00 68.50 153 ILE A CA 1
ATOM 1189 C C . ILE A 1 153 ? 7.434 17.137 -22.210 1.00 68.50 153 ILE A C 1
ATOM 1191 O O . ILE A 1 153 ? 7.472 17.003 -23.434 1.00 68.50 153 ILE A O 1
ATOM 1195 N N . SER A 1 154 ? 8.422 16.700 -21.422 1.00 67.25 154 SER A N 1
ATOM 1196 C CA . SER A 1 154 ? 9.617 16.036 -21.965 1.00 67.25 154 SER A CA 1
ATOM 1197 C C . SER A 1 154 ? 9.285 14.703 -22.641 1.00 67.25 154 SER A C 1
ATOM 1199 O O . SER A 1 154 ? 9.812 14.417 -23.716 1.00 67.25 154 SER A O 1
ATOM 1201 N N . ARG A 1 155 ? 8.364 13.913 -22.074 1.00 67.44 155 ARG A N 1
ATOM 1202 C CA . ARG A 1 155 ? 7.974 12.609 -22.628 1.00 67.44 155 ARG A CA 1
ATOM 1203 C C . ARG A 1 155 ? 6.984 12.693 -23.785 1.00 67.44 155 ARG A C 1
ATOM 1205 O O . ARG A 1 155 ? 7.126 11.922 -24.730 1.00 67.44 155 ARG A O 1
ATOM 1212 N N . LEU A 1 156 ? 6.057 13.656 -23.775 1.00 65.31 156 LEU A N 1
ATOM 1213 C CA . LEU A 1 156 ? 5.191 13.936 -24.929 1.00 65.31 156 LEU A CA 1
ATOM 1214 C C . LEU A 1 156 ? 6.013 14.352 -26.156 1.00 65.31 156 LEU A C 1
ATOM 1216 O O . LEU A 1 156 ? 5.724 13.908 -27.262 1.00 65.31 156 LEU A O 1
ATOM 1220 N N . ARG A 1 157 ? 7.077 15.146 -25.963 1.00 63.25 157 ARG A N 1
ATOM 1221 C CA . ARG A 1 157 ? 8.013 15.508 -27.044 1.00 63.25 157 ARG A CA 1
ATOM 1222 C C . ARG A 1 157 ? 8.824 14.321 -27.559 1.00 63.25 157 ARG A C 1
ATOM 1224 O O . ARG A 1 157 ? 9.148 14.286 -28.739 1.00 63.25 157 ARG A O 1
ATOM 1231 N N . ALA A 1 158 ? 9.145 13.367 -26.691 1.00 67.69 158 ALA A N 1
ATOM 1232 C CA . ALA A 1 158 ? 9.910 12.177 -27.050 1.00 67.69 158 ALA A CA 1
ATOM 1233 C C . ALA A 1 158 ? 9.051 11.027 -27.616 1.00 67.69 158 ALA A C 1
ATOM 1235 O O . ALA A 1 158 ? 9.619 10.027 -28.042 1.00 67.69 158 ALA A O 1
ATOM 1236 N N . GLN A 1 159 ? 7.712 11.135 -27.580 1.00 62.38 159 GLN A N 1
ATOM 1237 C CA . GLN A 1 159 ? 6.755 10.072 -27.945 1.00 62.38 159 GLN A CA 1
ATOM 1238 C C . GLN A 1 159 ? 7.037 8.706 -27.289 1.00 62.38 159 GLN A C 1
ATOM 1240 O O . GLN A 1 159 ? 6.683 7.657 -27.818 1.00 62.38 159 GLN A O 1
ATOM 1245 N N . ALA A 1 160 ? 7.668 8.711 -26.117 1.00 68.25 160 ALA A N 1
ATOM 1246 C CA . ALA A 1 160 ? 8.170 7.507 -25.467 1.00 68.25 160 ALA A CA 1
ATOM 1247 C C . ALA A 1 160 ? 7.806 7.525 -23.980 1.00 68.25 160 ALA A C 1
ATOM 1249 O O . ALA A 1 160 ? 8.663 7.764 -23.129 1.00 68.25 160 ALA A O 1
ATOM 1250 N N . ILE A 1 161 ? 6.522 7.313 -23.675 1.00 69.06 161 ILE A N 1
ATOM 1251 C CA . ILE A 1 161 ? 6.061 7.029 -22.309 1.00 69.06 161 ILE A CA 1
ATOM 1252 C C . ILE A 1 161 ? 6.082 5.513 -22.133 1.00 69.06 161 ILE A C 1
ATOM 1254 O O . ILE A 1 161 ? 5.433 4.791 -22.891 1.00 69.06 161 ILE A O 1
ATOM 1258 N N . ASN A 1 162 ? 6.823 5.020 -21.145 1.00 70.81 162 ASN A N 1
ATOM 1259 C CA . ASN A 1 162 ? 6.801 3.594 -20.822 1.00 70.81 162 ASN A CA 1
ATOM 1260 C C . ASN A 1 162 ? 5.609 3.240 -19.905 1.00 70.81 162 ASN A C 1
ATOM 1262 O O . ASN A 1 162 ? 5.008 4.109 -19.271 1.00 70.81 162 ASN A O 1
ATOM 1266 N N . ALA A 1 163 ? 5.263 1.951 -19.817 1.00 69.12 163 ALA A N 1
ATOM 1267 C CA . ALA A 1 163 ? 4.109 1.482 -19.037 1.00 69.12 163 ALA A CA 1
ATOM 1268 C C . ALA A 1 163 ? 4.153 1.950 -17.569 1.00 69.12 163 ALA A C 1
ATOM 1270 O O . ALA A 1 163 ? 3.144 2.332 -16.987 1.00 69.12 163 ALA A O 1
ATOM 1271 N N . SER A 1 164 ? 5.341 1.983 -16.982 1.00 69.44 164 SER A N 1
ATOM 1272 C CA . SER A 1 164 ? 5.592 2.390 -15.602 1.00 69.44 164 SER A CA 1
ATOM 1273 C C . SER A 1 164 ? 5.316 3.862 -15.334 1.00 69.44 164 SER A C 1
ATOM 1275 O O . SER A 1 164 ? 4.695 4.212 -14.330 1.00 69.44 164 SER A O 1
ATOM 1277 N N . GLU A 1 165 ? 5.753 4.722 -16.251 1.00 74.00 165 GLU A N 1
ATOM 1278 C CA . GLU A 1 165 ? 5.434 6.145 -16.250 1.00 74.00 165 GLU A CA 1
ATOM 1279 C C . GLU A 1 165 ? 3.926 6.347 -16.438 1.00 74.00 165 GLU A C 1
ATOM 1281 O O . GLU A 1 165 ? 3.340 7.149 -15.715 1.00 74.00 165 GLU A O 1
ATOM 1286 N N . MET A 1 166 ? 3.269 5.575 -17.318 1.00 75.44 166 MET A N 1
ATOM 1287 C CA . MET A 1 166 ? 1.806 5.611 -17.450 1.00 75.44 166 MET A CA 1
ATOM 1288 C C . MET A 1 166 ? 1.095 5.248 -16.146 1.00 75.44 166 MET A C 1
ATOM 1290 O O . MET A 1 166 ? 0.140 5.924 -15.771 1.00 75.44 166 MET A O 1
ATOM 1294 N N . PHE A 1 167 ? 1.550 4.219 -15.430 1.00 75.06 167 PHE A N 1
ATOM 1295 C CA . PHE A 1 167 ? 0.950 3.845 -14.152 1.00 75.06 167 PHE A CA 1
ATOM 1296 C C . PHE A 1 167 ? 1.109 4.947 -13.095 1.00 75.06 167 PHE A C 1
ATOM 1298 O O . PHE A 1 167 ? 0.128 5.311 -12.444 1.00 75.06 167 PHE A O 1
ATOM 1305 N N . LEU A 1 168 ? 2.302 5.530 -12.952 1.00 76.38 168 LEU A N 1
ATOM 1306 C CA . LEU A 1 168 ? 2.528 6.632 -12.009 1.00 76.38 168 LEU A CA 1
ATOM 1307 C C . LEU A 1 168 ? 1.699 7.875 -12.370 1.00 76.38 168 LEU A C 1
ATOM 1309 O O . LEU A 1 168 ? 1.081 8.486 -11.497 1.00 76.38 168 LEU A O 1
ATOM 1313 N N . LEU A 1 169 ? 1.635 8.219 -13.659 1.00 78.44 169 LEU A N 1
ATOM 1314 C CA . LEU A 1 169 ? 0.802 9.311 -14.161 1.00 78.44 169 LEU A CA 1
ATOM 1315 C C . LEU A 1 169 ? -0.684 9.039 -13.927 1.00 78.44 169 LEU A C 1
ATOM 1317 O O . LEU A 1 169 ? -1.410 9.959 -13.561 1.00 78.44 169 LEU A O 1
ATOM 1321 N N . SER A 1 170 ? -1.133 7.791 -14.086 1.00 77.19 170 SER A N 1
ATOM 1322 C CA . SER A 1 170 ? -2.519 7.418 -13.804 1.00 77.19 170 SER A CA 1
ATOM 1323 C C . SER A 1 170 ? -2.847 7.638 -12.327 1.00 77.19 170 SER A C 1
ATOM 1325 O O . SER A 1 170 ? -3.824 8.324 -12.037 1.00 77.19 170 SER A O 1
ATOM 1327 N N . GLY A 1 171 ? -1.984 7.189 -11.404 1.00 77.75 171 GLY A N 1
ATOM 1328 C CA . GLY A 1 171 ? -2.140 7.418 -9.965 1.00 77.75 171 GLY A CA 1
ATOM 1329 C C . GLY A 1 171 ? -2.256 8.903 -9.617 1.00 77.75 171 GLY A C 1
ATOM 1330 O O . GLY A 1 171 ? -3.185 9.300 -8.917 1.00 77.75 171 GLY A O 1
ATOM 1331 N N . VAL A 1 172 ? -1.377 9.746 -10.168 1.00 78.19 172 VAL A N 1
ATOM 1332 C CA . VAL A 1 172 ? -1.466 11.208 -10.002 1.00 78.19 172 VAL A CA 1
ATOM 1333 C C . VAL A 1 172 ? -2.759 11.772 -10.597 1.00 78.19 172 VAL A C 1
ATOM 1335 O O . VAL A 1 172 ? -3.432 12.569 -9.947 1.00 78.19 172 VAL A O 1
ATOM 1338 N N . GLY A 1 173 ? -3.137 11.347 -11.804 1.00 77.94 173 GLY A N 1
ATOM 1339 C CA . GLY A 1 173 ? -4.367 11.774 -12.469 1.00 77.94 173 GLY A CA 1
ATOM 1340 C C . GLY A 1 173 ? -5.613 11.465 -11.642 1.00 77.94 173 GLY A C 1
ATOM 1341 O O . GLY A 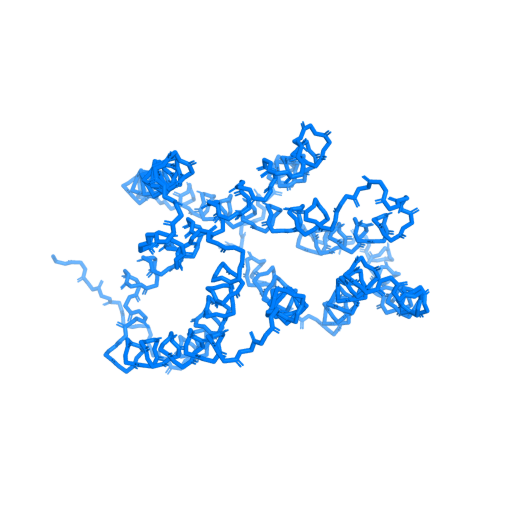1 173 ? -6.465 12.331 -11.462 1.00 77.94 173 GLY A O 1
ATOM 1342 N N . ILE A 1 174 ? -5.693 10.267 -11.064 1.00 77.62 174 ILE A N 1
ATOM 1343 C CA . ILE A 1 174 ? -6.800 9.860 -10.194 1.00 77.62 174 ILE A CA 1
ATOM 1344 C C . ILE A 1 174 ? -6.850 10.715 -8.930 1.00 77.62 174 ILE A C 1
ATOM 1346 O O . ILE A 1 174 ? -7.927 11.184 -8.568 1.00 77.62 174 ILE A O 1
ATOM 1350 N N . LEU A 1 175 ? -5.707 10.967 -8.282 1.00 78.19 175 LEU A N 1
ATOM 1351 C CA . LEU A 1 175 ? -5.661 11.838 -7.105 1.00 78.19 175 LEU A CA 1
ATOM 1352 C C . LEU A 1 175 ? -6.131 13.254 -7.427 1.00 78.19 175 LEU A C 1
ATOM 1354 O O . LEU A 1 175 ? -6.885 13.835 -6.649 1.00 78.19 175 LEU A O 1
ATOM 1358 N N . LEU A 1 176 ? -5.753 13.789 -8.590 1.00 76.25 176 LEU A N 1
ATOM 1359 C CA . LEU A 1 176 ? -6.248 15.080 -9.057 1.00 76.25 176 LEU A CA 1
ATOM 1360 C C . LEU A 1 176 ? -7.766 15.054 -9.237 1.00 76.25 176 LEU A C 1
ATOM 1362 O O . LEU A 1 176 ? -8.445 15.914 -8.685 1.00 76.25 176 LEU A O 1
ATOM 1366 N N . VAL A 1 177 ? -8.317 14.050 -9.927 1.00 76.31 177 VAL A N 1
ATOM 1367 C CA . VAL A 1 177 ? -9.775 13.907 -10.069 1.00 76.31 177 VAL A CA 1
ATOM 1368 C C . VAL A 1 177 ? -10.452 13.841 -8.692 1.00 76.31 177 VAL A C 1
ATOM 1370 O O . VAL A 1 177 ? -11.412 14.568 -8.448 1.00 76.31 177 VAL A O 1
ATOM 1373 N N . MET A 1 178 ? -9.921 13.054 -7.753 1.00 74.62 178 MET A N 1
ATOM 1374 C CA . MET A 1 178 ? -10.468 12.915 -6.397 1.00 74.62 178 MET A CA 1
ATOM 1375 C C . MET A 1 178 ? -10.418 14.209 -5.573 1.00 74.62 178 MET A C 1
ATOM 1377 O O . MET A 1 178 ? -11.320 14.454 -4.774 1.00 74.62 178 MET A O 1
ATOM 1381 N N . ILE A 1 179 ? -9.421 15.076 -5.779 1.00 71.56 179 ILE A N 1
ATOM 1382 C CA . ILE A 1 179 ? -9.374 16.403 -5.138 1.00 71.56 179 ILE A CA 1
ATOM 1383 C C . ILE A 1 179 ? -10.571 17.265 -5.566 1.00 71.56 179 ILE A C 1
ATOM 1385 O O . ILE A 1 179 ? -11.115 18.008 -4.744 1.00 71.56 179 ILE A O 1
ATOM 1389 N N . PHE A 1 180 ? -11.008 17.155 -6.822 1.00 70.12 180 PHE A N 1
ATOM 1390 C CA . PHE A 1 180 ? -12.107 17.956 -7.369 1.00 70.12 180 PHE A CA 1
ATOM 1391 C C . PHE A 1 180 ? -13.487 17.291 -7.253 1.00 70.12 180 PHE A C 1
ATOM 1393 O O . PHE A 1 180 ? -14.499 17.980 -7.376 1.00 70.12 180 PHE A O 1
ATOM 1400 N N . ILE A 1 181 ? -13.559 15.989 -6.954 1.00 66.56 181 ILE A N 1
ATOM 1401 C CA . ILE A 1 181 ? -14.824 15.306 -6.653 1.00 66.56 181 ILE A CA 1
ATOM 1402 C C . ILE A 1 181 ? -15.403 15.828 -5.314 1.00 66.56 181 ILE A C 1
ATOM 1404 O O . ILE A 1 181 ? -14.659 16.053 -4.346 1.00 66.56 181 ILE A O 1
ATOM 1408 N N . PRO A 1 182 ? -16.736 16.033 -5.230 1.00 60.88 182 PRO A N 1
ATOM 1409 C CA . PRO A 1 182 ? -17.428 16.362 -3.986 1.00 60.88 182 PRO A CA 1
ATOM 1410 C C . PRO A 1 182 ? -17.099 15.404 -2.828 1.00 60.88 182 PRO A C 1
ATOM 1412 O O . PRO A 1 182 ? -16.858 14.213 -3.029 1.00 60.88 182 PRO A O 1
ATOM 1415 N N . LYS A 1 183 ? -17.181 15.902 -1.583 1.00 59.81 183 LYS A N 1
ATOM 1416 C CA . LYS A 1 183 ? -16.966 15.125 -0.339 1.00 59.81 183 LYS A CA 1
ATOM 1417 C C . LYS A 1 183 ? -17.902 13.911 -0.159 1.00 59.81 183 LYS A C 1
ATOM 1419 O O . LYS A 1 183 ? -17.777 13.204 0.833 1.00 59.81 183 LYS A O 1
ATOM 1424 N N . SER A 1 184 ? -18.837 13.670 -1.080 1.00 58.69 184 SER A N 1
ATOM 1425 C CA . SER A 1 184 ? -19.732 12.511 -1.062 1.00 58.69 184 SER A CA 1
ATOM 1426 C C . SER A 1 184 ? -18.999 11.179 -1.250 1.00 58.69 184 SER A C 1
ATOM 1428 O O . SER A 1 184 ? -19.536 10.145 -0.863 1.00 58.69 184 SER A O 1
ATOM 1430 N N . ILE A 1 185 ? -17.784 11.186 -1.812 1.00 64.81 185 ILE A N 1
ATOM 1431 C CA . ILE A 1 185 ? -16.883 10.028 -1.769 1.00 64.81 185 ILE A CA 1
ATOM 1432 C C . ILE A 1 185 ? -16.109 10.083 -0.447 1.00 64.81 185 ILE A C 1
ATOM 1434 O O . ILE A 1 185 ? -15.312 10.997 -0.230 1.00 64.81 185 ILE A O 1
ATOM 1438 N N . GLY A 1 186 ? -16.372 9.121 0.441 1.00 69.12 186 GLY A N 1
ATOM 1439 C CA . GLY A 1 186 ? -15.707 9.010 1.740 1.00 69.12 186 GLY A CA 1
ATOM 1440 C C . GLY A 1 186 ? -14.192 8.814 1.616 1.00 69.12 186 GLY A C 1
ATOM 1441 O O . GLY A 1 186 ? -13.693 8.269 0.626 1.00 69.12 186 GLY A O 1
ATOM 1442 N N . VAL A 1 187 ? -13.449 9.237 2.643 1.00 72.94 187 VAL A N 1
ATOM 1443 C CA . VAL A 1 187 ? -11.972 9.187 2.682 1.00 72.94 187 VAL A CA 1
ATOM 1444 C C . VAL A 1 187 ? -11.424 7.786 2.412 1.00 72.94 187 VAL A C 1
ATOM 1446 O O . VAL A 1 187 ? -10.411 7.624 1.730 1.00 72.94 187 VAL A O 1
ATOM 1449 N N . MET A 1 188 ? -12.129 6.763 2.899 1.00 77.00 188 MET A N 1
ATOM 1450 C CA . MET A 1 188 ? -11.712 5.371 2.767 1.00 77.00 188 MET A CA 1
ATOM 1451 C C . MET A 1 188 ? -11.900 4.831 1.352 1.00 77.00 188 MET A C 1
ATOM 1453 O O . MET A 1 188 ? -11.187 3.911 0.967 1.00 77.00 188 MET A O 1
ATOM 1457 N N . SER A 1 189 ? -12.797 5.413 0.555 1.00 78.12 189 SER A N 1
ATOM 1458 C CA . SER A 1 189 ? -12.927 5.066 -0.861 1.00 78.12 189 SER A CA 1
ATOM 1459 C C . SER A 1 189 ? -11.771 5.626 -1.688 1.00 78.12 189 SER A C 1
ATOM 1461 O O . SER A 1 189 ? -11.242 4.922 -2.544 1.00 78.12 189 SER A O 1
ATOM 1463 N N . ALA A 1 190 ? -11.315 6.847 -1.394 1.00 72.44 190 ALA A N 1
ATOM 1464 C CA . ALA A 1 190 ? -10.149 7.431 -2.060 1.00 72.44 190 ALA A CA 1
ATOM 1465 C C . ALA A 1 190 ? -8.852 6.674 -1.719 1.00 72.44 190 ALA A C 1
ATOM 1467 O O . ALA A 1 190 ? -8.096 6.289 -2.610 1.00 72.44 190 ALA A O 1
ATOM 1468 N N . LEU A 1 191 ? -8.636 6.392 -0.431 1.00 78.81 191 LEU A N 1
ATOM 1469 C CA . LEU A 1 191 ? -7.546 5.533 0.046 1.00 78.81 191 LEU A CA 1
ATOM 1470 C C . LEU A 1 191 ? -7.624 4.130 -0.551 1.00 78.81 191 LEU A C 1
ATOM 1472 O O . LEU A 1 191 ? -6.631 3.596 -1.044 1.00 78.81 191 LEU A O 1
ATOM 1476 N N . GLY A 1 192 ? -8.821 3.546 -0.512 1.00 84.19 192 GLY A N 1
ATOM 1477 C CA . GLY A 1 192 ? -9.062 2.195 -0.979 1.00 84.19 192 GLY A CA 1
ATOM 1478 C C . GLY A 1 192 ? -8.735 2.031 -2.449 1.00 84.19 192 GLY A C 1
ATOM 1479 O O . GLY A 1 192 ? -8.125 1.034 -2.807 1.00 84.19 192 GLY A O 1
ATOM 1480 N N . TYR A 1 193 ? -9.014 3.034 -3.284 1.00 85.56 193 TYR A N 1
ATOM 1481 C CA . TYR A 1 193 ? -8.590 3.004 -4.679 1.00 85.56 193 TYR A CA 1
ATOM 1482 C C . TYR A 1 193 ? -7.085 2.762 -4.817 1.00 85.56 193 TYR A C 1
ATOM 1484 O O . TYR A 1 193 ? -6.676 1.824 -5.494 1.00 85.56 193 TYR A O 1
ATOM 1492 N N . ILE A 1 194 ? -6.258 3.610 -4.197 1.00 85.56 194 ILE A N 1
ATOM 1493 C CA . ILE A 1 194 ? -4.806 3.577 -4.413 1.00 85.56 194 ILE A CA 1
ATOM 1494 C C . ILE A 1 194 ? -4.208 2.311 -3.797 1.00 85.56 194 ILE A C 1
ATOM 1496 O O . ILE A 1 194 ? -3.342 1.689 -4.408 1.00 85.56 194 ILE A O 1
ATOM 1500 N N . ILE A 1 195 ? -4.710 1.881 -2.635 1.00 88.81 195 ILE A N 1
ATOM 1501 C CA . ILE A 1 195 ? -4.289 0.620 -2.015 1.00 88.81 195 ILE A CA 1
ATOM 1502 C C . ILE A 1 195 ? -4.651 -0.569 -2.912 1.00 88.81 195 ILE A C 1
ATOM 1504 O O . ILE A 1 195 ? -3.789 -1.388 -3.214 1.00 88.81 195 ILE A O 1
ATOM 1508 N N . LEU A 1 196 ? -5.893 -0.654 -3.397 1.00 90.69 196 LEU A N 1
ATOM 1509 C CA . LEU A 1 196 ? -6.320 -1.747 -4.275 1.00 90.69 196 LEU A CA 1
ATOM 1510 C C . LEU A 1 196 ? -5.581 -1.727 -5.613 1.00 90.69 196 LEU A C 1
ATOM 1512 O O . LEU A 1 196 ? -5.238 -2.790 -6.128 1.00 90.69 196 LEU A O 1
ATOM 1516 N N . PHE A 1 197 ? -5.318 -0.544 -6.165 1.00 88.38 197 PHE A N 1
ATOM 1517 C CA . PHE A 1 197 ? -4.522 -0.372 -7.376 1.00 88.38 197 PHE A CA 1
ATOM 1518 C C . PHE A 1 197 ? -3.120 -0.949 -7.182 1.00 88.38 197 PHE A C 1
ATOM 1520 O O . PHE A 1 197 ? -2.681 -1.776 -7.981 1.00 88.38 197 PHE A O 1
ATOM 1527 N N . HIS A 1 198 ? -2.462 -0.589 -6.081 1.00 88.62 198 HIS A N 1
ATOM 1528 C CA . HIS A 1 198 ? -1.144 -1.101 -5.733 1.00 88.62 198 HIS A CA 1
ATOM 1529 C C . HIS A 1 198 ? -1.147 -2.621 -5.529 1.00 88.62 198 HIS A C 1
ATOM 1531 O O . HIS A 1 198 ? -0.381 -3.331 -6.177 1.00 88.62 198 HIS A O 1
ATOM 1537 N N . CYS A 1 199 ? -2.060 -3.147 -4.704 1.00 89.75 199 CYS A N 1
ATOM 1538 C CA . CYS A 1 199 ? -2.160 -4.585 -4.461 1.00 89.75 199 CYS A CA 1
ATOM 1539 C C . CYS A 1 199 ? -2.421 -5.362 -5.758 1.00 89.75 199 CYS A C 1
ATOM 1541 O O . CYS A 1 199 ? -1.783 -6.382 -6.004 1.00 89.75 199 CYS A O 1
ATOM 1543 N N . THR A 1 200 ? -3.326 -4.875 -6.614 1.00 88.94 200 THR A N 1
ATOM 1544 C CA . THR A 1 200 ? -3.643 -5.519 -7.899 1.00 88.94 200 THR A CA 1
ATOM 1545 C C . THR A 1 200 ? -2.425 -5.535 -8.811 1.00 88.94 200 THR A C 1
ATOM 1547 O O . THR A 1 200 ? -2.100 -6.575 -9.384 1.00 88.94 200 THR A O 1
ATOM 1550 N N . ARG A 1 201 ? -1.707 -4.410 -8.906 1.00 85.00 201 ARG A N 1
ATOM 1551 C CA . ARG A 1 201 ? -0.484 -4.325 -9.703 1.00 85.00 201 ARG A CA 1
ATOM 1552 C C . ARG A 1 201 ? 0.598 -5.262 -9.173 1.00 85.00 201 ARG A C 1
ATOM 1554 O O . ARG A 1 201 ? 1.217 -5.969 -9.965 1.00 85.00 201 ARG A O 1
ATOM 1561 N N . TRP A 1 202 ? 0.778 -5.336 -7.857 1.00 87.88 202 TRP A N 1
ATOM 1562 C CA . TRP A 1 202 ? 1.724 -6.255 -7.227 1.00 87.88 202 TRP A CA 1
ATOM 1563 C C . TRP A 1 202 ? 1.377 -7.727 -7.501 1.00 87.88 202 TRP A C 1
ATOM 1565 O O . TRP A 1 202 ? 2.259 -8.516 -7.849 1.00 87.88 202 TRP A O 1
ATOM 1575 N N . TYR A 1 203 ? 0.094 -8.101 -7.416 1.00 88.88 203 TYR A N 1
ATOM 1576 C CA . TYR A 1 203 ? -0.354 -9.457 -7.746 1.00 88.88 203 TYR A CA 1
ATOM 1577 C C . TYR A 1 203 ? -0.079 -9.802 -9.210 1.00 88.88 203 TYR A C 1
ATOM 1579 O O . TYR A 1 203 ? 0.494 -10.847 -9.508 1.00 88.88 203 TYR A O 1
ATOM 1587 N N . LEU A 1 204 ? -0.442 -8.907 -10.129 1.00 86.06 204 LEU A N 1
ATOM 1588 C CA . LEU A 1 204 ? -0.232 -9.122 -11.559 1.00 86.06 204 LEU A CA 1
ATOM 1589 C C . LEU A 1 204 ? 1.254 -9.175 -11.924 1.00 86.06 204 LEU A C 1
ATOM 1591 O O . LEU A 1 204 ? 1.637 -9.986 -12.759 1.00 86.06 204 LEU A O 1
ATOM 1595 N N . PHE A 1 205 ? 2.098 -8.369 -11.278 1.00 82.25 205 PHE A N 1
ATOM 1596 C CA . PHE A 1 205 ? 3.539 -8.379 -11.530 1.00 82.25 205 PHE A CA 1
ATOM 1597 C C . PHE A 1 205 ? 4.146 -9.736 -11.207 1.00 82.25 205 PHE A C 1
ATOM 1599 O O . PHE A 1 205 ? 4.818 -10.334 -12.044 1.00 82.25 205 PHE A O 1
ATOM 1606 N N . ASN A 1 206 ? 3.879 -10.235 -10.000 1.00 81.94 206 ASN A N 1
ATOM 1607 C CA . ASN A 1 206 ? 4.392 -11.529 -9.573 1.00 81.94 206 ASN A CA 1
ATOM 1608 C C . ASN A 1 206 ? 3.776 -12.663 -10.401 1.00 81.94 206 ASN A C 1
ATOM 1610 O O . ASN A 1 206 ? 4.485 -13.589 -10.782 1.00 81.94 206 ASN A O 1
ATOM 1614 N N . LEU A 1 207 ? 2.495 -12.555 -10.765 1.00 83.69 207 LEU A N 1
ATOM 1615 C CA . LEU A 1 207 ? 1.844 -13.503 -11.662 1.00 83.69 207 LEU A CA 1
ATOM 1616 C C . LEU A 1 207 ? 2.570 -13.606 -13.011 1.00 83.69 207 LEU A C 1
ATOM 1618 O O . LEU A 1 207 ? 2.916 -14.708 -13.431 1.00 83.69 207 LEU A O 1
ATOM 1622 N N . PHE A 1 208 ? 2.812 -12.474 -13.679 1.00 78.62 208 PHE A N 1
ATOM 1623 C CA . PHE A 1 208 ? 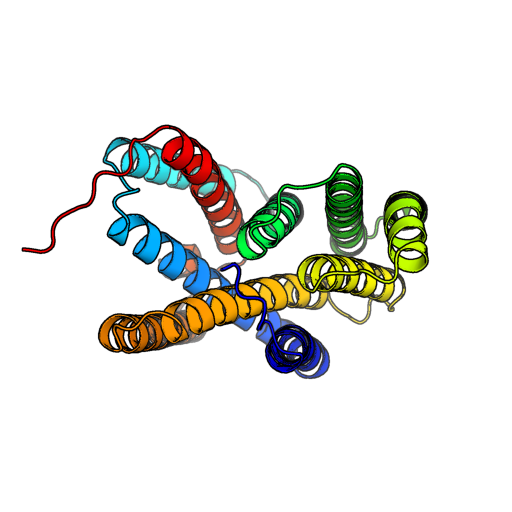3.478 -12.451 -14.983 1.00 78.62 208 PHE A CA 1
ATOM 1624 C C . PHE A 1 208 ? 4.942 -12.874 -14.896 1.00 78.62 208 PHE A C 1
ATOM 1626 O O . PHE A 1 208 ? 5.400 -13.616 -15.760 1.00 78.62 208 PHE A O 1
ATOM 1633 N N . LYS A 1 209 ? 5.643 -12.510 -13.815 1.00 75.19 209 LYS A N 1
ATOM 1634 C CA . LYS A 1 209 ? 6.999 -13.001 -13.548 1.00 75.19 209 LYS A CA 1
ATOM 1635 C C . LYS A 1 209 ? 7.054 -14.534 -13.567 1.00 75.19 209 LYS A C 1
ATOM 1637 O O . LYS A 1 209 ? 7.905 -15.100 -14.241 1.00 75.19 209 LYS A O 1
ATOM 1642 N N . PHE A 1 210 ? 6.125 -15.210 -12.888 1.00 73.75 210 PHE A N 1
ATOM 1643 C CA . PHE A 1 210 ? 6.096 -16.677 -12.846 1.00 73.75 210 PHE A CA 1
ATOM 1644 C C . PHE A 1 210 ? 5.510 -17.338 -14.104 1.00 73.75 210 PHE A C 1
ATOM 1646 O O . PHE A 1 210 ? 5.697 -18.536 -14.287 1.00 73.75 210 PHE A O 1
ATOM 1653 N N . PHE A 1 211 ? 4.811 -16.595 -14.970 1.00 72.00 211 PHE A N 1
ATOM 1654 C CA . PHE A 1 211 ? 4.421 -17.087 -16.299 1.00 72.00 211 PHE A CA 1
ATOM 1655 C C . PHE A 1 211 ? 5.611 -17.163 -17.262 1.00 72.00 211 PHE A C 1
ATOM 1657 O O . PHE A 1 211 ? 5.629 -18.028 -18.136 1.00 72.00 211 PHE A O 1
ATOM 1664 N N . GLU A 1 212 ? 6.576 -16.252 -17.124 1.00 67.06 212 GLU A N 1
ATOM 1665 C CA . GLU A 1 212 ? 7.777 -16.197 -17.966 1.00 67.06 212 GLU A CA 1
ATOM 1666 C C . GLU A 1 212 ? 8.876 -17.174 -17.500 1.00 67.06 212 GLU A C 1
ATOM 1668 O O . GLU A 1 212 ? 9.781 -17.497 -18.272 1.00 67.06 212 GLU A O 1
ATOM 1673 N N . GLU A 1 213 ? 8.800 -17.678 -16.263 1.00 65.62 213 GLU A N 1
ATOM 1674 C CA . GLU A 1 213 ? 9.722 -18.693 -15.746 1.00 65.62 213 GLU A CA 1
ATOM 1675 C C . GLU A 1 213 ? 9.336 -20.109 -16.239 1.00 65.62 213 GLU A C 1
ATOM 1677 O O . GLU A 1 213 ? 8.169 -20.498 -16.179 1.00 65.62 213 GLU A O 1
ATOM 1682 N N . PRO A 1 214 ? 10.300 -20.929 -16.706 1.00 56.62 214 PRO A N 1
ATOM 1683 C CA . PRO A 1 214 ? 10.022 -22.247 -17.294 1.00 56.62 214 PRO A CA 1
ATOM 1684 C C . PRO A 1 214 ? 9.458 -23.279 -16.299 1.00 56.62 214 PRO A C 1
ATOM 1686 O O . PRO A 1 214 ? 8.926 -24.315 -16.705 1.00 56.62 214 PRO A O 1
ATOM 1689 N N . GLU A 1 215 ? 9.541 -23.017 -14.994 1.00 67.19 215 GLU A N 1
ATOM 1690 C CA . GLU A 1 215 ? 9.085 -23.929 -13.949 1.00 67.19 215 GLU A CA 1
ATOM 1691 C C . GLU A 1 215 ? 7.617 -23.681 -13.570 1.00 67.19 215 GLU A C 1
ATOM 1693 O O . GLU A 1 215 ? 7.290 -22.903 -12.673 1.00 67.19 215 GLU A O 1
ATOM 1698 N N . GLN A 1 216 ? 6.700 -24.435 -14.189 1.00 64.56 216 GLN A N 1
ATOM 1699 C CA . GLN A 1 216 ? 5.259 -24.403 -13.871 1.00 64.56 216 GLN A CA 1
ATOM 1700 C C . GLN A 1 216 ? 4.930 -24.627 -12.378 1.00 64.56 216 GLN A C 1
ATOM 1702 O O . GLN A 1 216 ? 3.838 -24.277 -11.918 1.00 64.56 216 GLN A O 1
ATOM 1707 N N . VAL A 1 217 ? 5.844 -25.239 -11.618 1.00 64.50 217 VAL A N 1
ATOM 1708 C CA . VAL A 1 217 ? 5.706 -25.466 -10.173 1.00 64.50 217 VAL A CA 1
ATOM 1709 C C . VAL A 1 217 ? 5.696 -24.138 -9.408 1.00 64.50 217 VAL A C 1
ATOM 1711 O O . VAL A 1 217 ? 4.848 -23.961 -8.530 1.00 64.50 217 VAL A O 1
ATOM 1714 N N . CYS A 1 218 ? 6.547 -23.180 -9.788 1.00 73.56 218 CYS A N 1
ATOM 1715 C CA . CYS A 1 218 ? 6.613 -21.850 -9.178 1.00 73.56 218 CYS A CA 1
ATOM 1716 C C . CYS A 1 218 ? 5.306 -21.074 -9.387 1.00 73.56 218 CYS A C 1
ATOM 1718 O O . CYS A 1 218 ? 4.744 -20.524 -8.438 1.00 73.56 218 CYS A O 1
ATOM 1720 N N . PHE A 1 219 ? 4.747 -21.138 -10.599 1.00 78.69 219 PHE A N 1
ATOM 1721 C CA . PHE A 1 219 ? 3.463 -20.522 -10.934 1.00 78.69 219 PHE A CA 1
ATOM 1722 C C . PHE A 1 219 ? 2.289 -21.083 -10.114 1.00 78.69 219 PHE A C 1
ATOM 1724 O O . PHE A 1 219 ? 1.531 -20.333 -9.491 1.00 78.69 219 PHE A O 1
ATOM 1731 N N . LYS A 1 220 ? 2.138 -22.416 -10.073 1.00 82.94 220 LYS A N 1
ATOM 1732 C CA . LYS A 1 220 ? 1.059 -23.067 -9.306 1.00 82.94 220 LYS A CA 1
ATOM 1733 C C . LYS A 1 220 ? 1.197 -22.806 -7.807 1.00 82.94 220 LYS A C 1
ATOM 1735 O O . LYS A 1 220 ? 0.189 -22.584 -7.137 1.00 82.94 220 LYS A O 1
ATOM 1740 N N . GLY A 1 221 ? 2.430 -22.812 -7.295 1.00 86.25 221 GLY A N 1
ATOM 1741 C CA . GLY A 1 221 ? 2.734 -22.468 -5.908 1.00 86.25 221 GLY A CA 1
ATOM 1742 C C . GLY A 1 221 ? 2.297 -21.045 -5.563 1.00 86.25 221 GLY A C 1
ATOM 1743 O O . GLY A 1 221 ? 1.583 -20.856 -4.581 1.00 86.25 221 GLY A O 1
ATOM 1744 N N . TYR A 1 222 ? 2.636 -20.071 -6.412 1.00 87.38 222 TYR A N 1
ATOM 1745 C CA . TYR A 1 222 ? 2.236 -18.675 -6.234 1.00 87.38 222 TYR A CA 1
ATOM 1746 C C . TYR A 1 222 ? 0.711 -18.505 -6.186 1.00 87.38 222 TYR A C 1
ATOM 1748 O O . TYR A 1 222 ? 0.185 -17.956 -5.219 1.00 87.38 222 TYR A O 1
ATOM 1756 N N . ILE A 1 223 ? -0.013 -19.030 -7.181 1.00 90.31 223 ILE A N 1
ATOM 1757 C CA . ILE A 1 223 ? -1.482 -18.945 -7.226 1.00 90.31 223 ILE A CA 1
ATOM 1758 C C . ILE A 1 223 ? -2.119 -19.581 -5.991 1.00 90.31 223 ILE A C 1
ATOM 1760 O O . ILE A 1 223 ? -3.013 -18.989 -5.382 1.00 90.31 223 ILE A O 1
ATOM 1764 N N . ARG A 1 224 ? -1.653 -20.775 -5.602 1.00 92.56 224 ARG A N 1
ATOM 1765 C CA . ARG A 1 224 ? -2.144 -21.467 -4.407 1.00 92.56 224 ARG A CA 1
ATOM 1766 C C . ARG A 1 224 ? -1.975 -20.594 -3.170 1.00 92.56 224 ARG A C 1
ATOM 1768 O O . ARG A 1 224 ? -2.920 -20.466 -2.399 1.00 92.56 224 ARG A O 1
ATOM 1775 N N . ASP A 1 225 ? -0.803 -19.998 -2.985 1.00 92.38 225 ASP A N 1
ATOM 1776 C CA . ASP A 1 225 ? -0.512 -19.194 -1.803 1.00 92.38 225 ASP A CA 1
ATOM 1777 C C . ASP A 1 225 ? -1.342 -17.903 -1.783 1.00 92.38 225 ASP A C 1
ATOM 1779 O O . ASP A 1 225 ? -1.914 -17.573 -0.744 1.00 92.38 225 ASP A O 1
ATOM 1783 N N . VAL A 1 226 ? -1.497 -17.224 -2.928 1.00 93.69 226 VAL A N 1
ATOM 1784 C CA . VAL A 1 226 ? -2.374 -16.046 -3.061 1.00 93.69 226 VAL A CA 1
ATOM 1785 C C . VAL A 1 226 ? -3.808 -16.395 -2.671 1.00 93.69 226 VAL A C 1
ATOM 1787 O O . VAL A 1 226 ? -4.397 -15.709 -1.834 1.00 93.69 226 VAL A O 1
ATOM 1790 N N . ILE A 1 227 ? -4.371 -17.468 -3.236 1.00 95.19 227 ILE A N 1
ATOM 1791 C CA . ILE A 1 227 ? -5.742 -17.900 -2.933 1.00 95.19 227 ILE A CA 1
ATOM 1792 C C . ILE A 1 227 ? -5.862 -18.275 -1.456 1.00 95.19 227 ILE A C 1
ATOM 1794 O O . ILE A 1 227 ? -6.759 -17.788 -0.772 1.00 95.19 227 ILE A O 1
ATOM 1798 N N . MET A 1 228 ? -4.949 -19.103 -0.947 1.00 96.38 228 MET A N 1
ATOM 1799 C CA . MET A 1 228 ? -4.992 -19.607 0.422 1.00 96.38 228 MET A CA 1
ATOM 1800 C C . MET A 1 228 ? -4.916 -18.471 1.445 1.00 96.38 228 MET A C 1
ATOM 1802 O O . MET A 1 228 ? -5.751 -18.414 2.345 1.00 96.38 228 MET A O 1
ATOM 1806 N N . VAL A 1 229 ? -3.967 -17.542 1.298 1.00 96.31 229 VAL A N 1
ATOM 1807 C CA . VAL A 1 229 ? -3.818 -16.410 2.224 1.00 96.31 229 VAL A CA 1
ATOM 1808 C C . VAL A 1 229 ? -5.055 -15.512 2.203 1.00 96.31 229 VAL A C 1
ATOM 1810 O O . VAL A 1 229 ? -5.556 -15.145 3.267 1.00 96.31 229 VAL A O 1
ATOM 1813 N N . ASN A 1 230 ? -5.589 -15.198 1.019 1.00 95.62 230 ASN A N 1
ATOM 1814 C CA . ASN A 1 230 ? -6.790 -14.370 0.909 1.00 95.62 230 ASN A CA 1
ATOM 1815 C C . ASN A 1 230 ? -8.023 -15.064 1.510 1.00 95.62 230 ASN A C 1
ATOM 1817 O O . ASN A 1 230 ? -8.777 -14.426 2.240 1.00 95.62 230 ASN A O 1
ATOM 1821 N N . VAL A 1 231 ? -8.211 -16.367 1.268 1.00 96.62 231 VAL A N 1
ATOM 1822 C CA . VAL A 1 231 ? -9.314 -17.150 1.852 1.00 96.62 231 VAL A CA 1
ATOM 1823 C C . VAL A 1 231 ? -9.203 -17.211 3.375 1.00 96.62 231 VAL A C 1
ATOM 1825 O O . VAL A 1 231 ? -10.196 -16.976 4.062 1.00 96.62 231 VAL A O 1
ATOM 1828 N N . ILE A 1 232 ? -8.006 -17.472 3.911 1.00 96.06 232 ILE A N 1
ATOM 1829 C CA . ILE A 1 232 ? -7.769 -17.510 5.360 1.00 96.06 232 ILE A CA 1
ATOM 1830 C C . ILE A 1 232 ? -8.091 -16.150 5.983 1.00 96.06 232 ILE A C 1
ATOM 1832 O O . ILE A 1 232 ? -8.856 -16.088 6.942 1.00 96.06 232 ILE A O 1
ATOM 1836 N N . LEU A 1 233 ? -7.559 -15.053 5.438 1.00 95.94 233 LEU A N 1
ATOM 1837 C CA . LEU A 1 233 ? -7.787 -13.724 6.009 1.00 95.94 233 LEU A CA 1
ATOM 1838 C C . LEU A 1 233 ? -9.232 -13.254 5.862 1.00 95.94 233 LEU A C 1
ATOM 1840 O O . LEU A 1 233 ? -9.755 -12.649 6.795 1.00 95.94 233 LEU A O 1
ATOM 1844 N N . ALA A 1 234 ? -9.900 -13.576 4.754 1.00 95.19 234 ALA A N 1
ATOM 1845 C CA . ALA A 1 234 ? -11.328 -13.323 4.602 1.00 95.19 234 ALA A CA 1
ATOM 1846 C C . ALA A 1 234 ? -12.147 -14.112 5.638 1.00 95.19 234 ALA A C 1
ATOM 1848 O O . ALA A 1 234 ? -13.021 -13.538 6.284 1.00 95.19 234 ALA A O 1
ATOM 1849 N N . GLY A 1 235 ? -11.835 -15.394 5.857 1.00 93.75 235 GLY A N 1
ATOM 1850 C CA . GLY A 1 235 ? -12.477 -16.221 6.882 1.00 93.75 235 GLY A CA 1
ATOM 1851 C C . GLY A 1 235 ? -12.264 -15.676 8.297 1.00 93.75 235 GLY A C 1
ATOM 1852 O O . GLY A 1 235 ? -13.226 -15.508 9.048 1.00 93.75 235 GLY A O 1
ATOM 1853 N N . CYS A 1 236 ? -11.026 -15.311 8.639 1.00 93.19 236 CYS A N 1
ATOM 1854 C CA . CYS A 1 236 ? -10.689 -14.671 9.911 1.00 93.19 236 CYS A CA 1
ATOM 1855 C C . CYS A 1 236 ? -11.416 -13.328 10.090 1.00 93.19 236 CYS A C 1
ATOM 1857 O O . CYS A 1 236 ? -11.891 -13.028 11.185 1.00 93.19 236 CYS A O 1
ATOM 1859 N N . PHE A 1 237 ? -11.545 -12.530 9.026 1.00 92.88 237 PHE A N 1
ATOM 1860 C CA . PHE A 1 237 ? -12.282 -11.269 9.068 1.00 92.88 237 PHE A CA 1
ATOM 1861 C C . PHE A 1 237 ? -13.785 -11.486 9.263 1.00 92.88 237 PHE A C 1
ATOM 1863 O O . PHE A 1 237 ? -14.396 -10.791 10.069 1.00 92.88 237 PHE A O 1
ATOM 1870 N N . ILE A 1 238 ? -14.389 -12.459 8.573 1.00 92.00 238 ILE A N 1
ATOM 1871 C CA . ILE A 1 238 ? -15.805 -12.819 8.757 1.00 92.00 238 ILE A CA 1
ATOM 1872 C C . ILE A 1 238 ? -16.049 -13.262 10.201 1.00 92.00 238 ILE A C 1
ATOM 1874 O O . ILE A 1 238 ? -17.014 -12.817 10.825 1.00 92.00 238 ILE A O 1
ATOM 1878 N N . PHE A 1 239 ? -15.154 -14.083 10.756 1.00 90.44 239 PHE A N 1
ATOM 1879 C CA . PHE A 1 239 ? -15.217 -14.488 12.157 1.00 90.44 239 PHE A CA 1
ATOM 1880 C C . PHE A 1 239 ? -15.141 -13.272 13.095 1.00 90.44 239 PHE A C 1
ATOM 1882 O O . PHE A 1 239 ? -16.014 -13.091 13.941 1.00 90.44 239 PHE A O 1
ATOM 1889 N N . TYR A 1 240 ? -14.160 -12.387 12.895 1.00 90.50 240 TYR A N 1
ATOM 1890 C CA . TYR A 1 240 ? -14.024 -11.136 13.649 1.00 90.50 240 TYR A CA 1
ATOM 1891 C C . TYR A 1 240 ? -15.288 -10.267 13.587 1.00 90.50 240 TYR A C 1
ATOM 1893 O O . TYR A 1 240 ? -15.789 -9.834 14.626 1.00 90.50 240 TYR A O 1
ATOM 1901 N N . ALA A 1 241 ? -15.825 -10.058 12.384 1.00 88.75 241 ALA A N 1
ATOM 1902 C CA . ALA A 1 241 ? -17.000 -9.229 12.142 1.00 88.75 241 ALA A CA 1
ATOM 1903 C C . ALA A 1 241 ? -18.285 -9.812 12.752 1.00 88.75 241 ALA A C 1
ATOM 1905 O O . ALA A 1 241 ? -19.209 -9.058 13.050 1.00 88.75 241 ALA A O 1
ATOM 1906 N N . THR A 1 242 ? -18.346 -11.134 12.936 1.00 88.19 242 THR A N 1
ATOM 1907 C CA . THR A 1 242 ? -19.527 -11.830 13.465 1.00 88.19 242 THR A CA 1
ATOM 1908 C C . THR A 1 242 ? -19.488 -11.965 14.987 1.00 88.19 242 THR A C 1
ATOM 1910 O O . THR A 1 242 ? -20.524 -11.835 15.633 1.00 88.19 242 THR A O 1
ATOM 1913 N N . PHE A 1 243 ? -18.314 -12.230 15.572 1.00 83.06 243 PHE A N 1
ATOM 1914 C CA . PHE A 1 243 ? -18.234 -12.769 16.935 1.00 83.06 243 PHE A CA 1
ATOM 1915 C C . PHE A 1 243 ? -17.580 -11.868 17.984 1.00 83.06 243 PHE A C 1
ATOM 1917 O O . PHE A 1 243 ? -17.589 -12.254 19.152 1.00 83.06 243 PHE A O 1
ATOM 1924 N N . SER A 1 244 ? -16.992 -10.709 17.653 1.00 66.38 244 SER A N 1
ATOM 1925 C CA . SER A 1 244 ? -16.221 -10.003 18.687 1.00 66.38 244 SER A CA 1
ATOM 1926 C C . SER A 1 244 ? -16.115 -8.486 18.599 1.00 66.38 244 SER A C 1
ATOM 1928 O O . SER A 1 244 ? -15.516 -7.929 17.682 1.00 66.38 244 SER A O 1
ATOM 1930 N N . THR A 1 245 ? -16.513 -7.856 19.700 1.00 53.50 245 THR A N 1
ATOM 1931 C CA . THR A 1 245 ? -15.852 -6.700 20.308 1.00 53.50 245 THR A CA 1
ATOM 1932 C C . THR A 1 245 ? -14.772 -7.210 21.283 1.00 53.50 245 THR A C 1
ATOM 1934 O O . THR A 1 245 ? -15.062 -8.018 22.157 1.00 53.50 245 THR A O 1
ATOM 1937 N N . GLY A 1 246 ? -13.510 -6.782 21.124 1.00 60.44 246 GLY A N 1
ATOM 1938 C CA . GLY A 1 246 ? -12.415 -7.063 22.078 1.00 60.44 246 GLY A CA 1
ATOM 1939 C C . GLY A 1 246 ? -11.579 -8.341 21.870 1.00 60.44 246 GLY A C 1
ATOM 1940 O O . GLY A 1 246 ? -10.823 -8.713 22.762 1.00 60.44 246 GLY A O 1
ATOM 1941 N N . SER A 1 247 ? -11.678 -9.028 20.727 1.00 69.00 247 SER A N 1
ATOM 1942 C CA . SER A 1 247 ? -10.866 -10.230 20.458 1.00 69.00 247 SER A CA 1
ATOM 1943 C C . SER A 1 247 ? -9.448 -9.903 19.977 1.00 69.00 247 SER A C 1
ATOM 1945 O O . SER A 1 247 ? -9.184 -8.812 19.468 1.00 69.00 247 SER A O 1
ATOM 1947 N N . PHE A 1 248 ? -8.553 -10.895 20.036 1.00 81.19 248 PHE A N 1
ATOM 1948 C CA . PHE A 1 248 ? -7.237 -10.883 19.379 1.00 81.19 248 PHE A CA 1
ATOM 1949 C C . PHE A 1 248 ? -7.290 -10.386 17.920 1.00 81.19 248 PHE A C 1
ATOM 1951 O O . PHE A 1 248 ? -6.390 -9.686 17.468 1.00 81.19 248 PHE A O 1
ATOM 1958 N N . PHE A 1 249 ? -8.373 -10.673 17.193 1.00 87.69 249 PHE A N 1
ATOM 1959 C CA . PHE A 1 249 ? -8.537 -10.238 15.808 1.00 87.69 249 PHE A CA 1
ATOM 1960 C C . PHE A 1 249 ? -8.686 -8.720 15.639 1.00 87.69 249 PHE A C 1
ATOM 1962 O O . PHE A 1 249 ? -8.454 -8.220 14.540 1.00 87.69 249 PHE A O 1
ATOM 1969 N N . SER A 1 250 ? -8.997 -7.966 16.701 1.00 86.38 250 SER A N 1
ATOM 1970 C CA . SER A 1 250 ? -8.954 -6.497 16.658 1.00 86.38 250 SER A CA 1
ATOM 1971 C C . SER A 1 250 ? -7.557 -5.983 16.298 1.00 86.38 250 SER A C 1
ATOM 1973 O O . SER A 1 250 ? -7.441 -5.091 15.462 1.00 86.38 250 SER A O 1
ATOM 1975 N N . TYR A 1 251 ? -6.500 -6.628 16.802 1.00 88.00 251 TYR A N 1
ATOM 1976 C CA . TYR A 1 251 ? -5.116 -6.312 16.450 1.00 88.00 251 TYR A CA 1
ATOM 1977 C C . TYR A 1 251 ? -4.781 -6.595 14.981 1.00 88.00 251 TYR A C 1
ATOM 1979 O O . TYR A 1 251 ? -3.769 -6.107 14.497 1.00 88.00 251 TYR A O 1
ATOM 1987 N N . LEU A 1 252 ? -5.596 -7.371 14.260 1.00 89.81 252 LEU A N 1
ATOM 1988 C CA . LEU A 1 252 ? -5.423 -7.636 12.827 1.00 89.81 252 LEU A CA 1
ATOM 1989 C C . LEU A 1 252 ? -6.331 -6.760 11.956 1.00 89.81 252 LEU A C 1
ATOM 1991 O O . LEU A 1 252 ? -5.903 -6.281 10.907 1.00 89.81 252 LEU A O 1
ATOM 1995 N N . PHE A 1 253 ? -7.586 -6.576 12.363 1.00 91.25 253 PHE A N 1
ATOM 1996 C CA . PHE A 1 253 ? -8.640 -6.076 11.481 1.00 91.25 253 PHE A CA 1
ATOM 1997 C C . PHE A 1 253 ? -9.291 -4.766 11.932 1.00 91.25 253 PHE A C 1
ATOM 1999 O O . PHE A 1 253 ? -10.149 -4.249 11.213 1.00 91.25 253 PHE A O 1
ATOM 2006 N N . SER A 1 254 ? -8.917 -4.197 13.085 1.00 88.25 254 SER A N 1
ATOM 2007 C CA . SER A 1 254 ? -9.313 -2.819 13.390 1.00 88.25 254 SER A CA 1
ATOM 2008 C C . SER A 1 254 ? -8.549 -1.836 12.496 1.00 88.25 254 SER A C 1
ATOM 2010 O O . SER A 1 254 ? -7.453 -2.122 12.009 1.00 88.25 254 SER A O 1
ATOM 2012 N N . ARG A 1 255 ? -9.131 -0.654 12.267 1.00 87.56 255 ARG A N 1
ATOM 2013 C CA . ARG A 1 255 ? -8.543 0.365 11.380 1.00 87.56 255 ARG A CA 1
ATOM 2014 C C . ARG A 1 255 ? -7.200 0.866 11.910 1.00 87.56 255 ARG A C 1
ATOM 2016 O O . ARG A 1 255 ? -6.251 1.014 11.152 1.00 87.56 255 ARG A O 1
ATOM 2023 N N . GLU A 1 256 ? -7.128 1.091 13.214 1.00 86.25 256 GLU A N 1
ATOM 2024 C CA . GLU A 1 256 ? -5.961 1.614 13.921 1.00 86.25 256 GLU A CA 1
ATOM 2025 C C . GLU A 1 256 ? -4.779 0.655 13.794 1.00 86.25 256 GLU A C 1
ATOM 2027 O O . GLU A 1 256 ? -3.683 1.055 13.396 1.00 86.25 256 GLU A O 1
ATOM 2032 N N . TYR A 1 257 ? -5.019 -0.632 14.058 1.00 89.00 257 TYR A N 1
ATOM 2033 C CA . TYR A 1 257 ? -3.977 -1.641 13.947 1.00 89.00 257 TYR A CA 1
ATOM 2034 C C . TYR A 1 257 ? -3.636 -1.961 12.493 1.00 89.00 257 TYR A C 1
ATOM 2036 O O . TYR A 1 257 ? -2.468 -2.180 12.193 1.00 89.00 257 TYR A O 1
ATOM 2044 N N . PHE A 1 258 ? -4.591 -1.896 11.560 1.00 91.06 258 PHE A N 1
ATOM 2045 C CA . PHE A 1 258 ? -4.288 -1.990 10.130 1.00 91.06 258 PHE A CA 1
ATOM 2046 C C . PHE A 1 258 ? -3.307 -0.897 9.670 1.00 91.06 258 PHE A C 1
ATOM 2048 O O . PHE A 1 258 ? -2.357 -1.185 8.937 1.00 91.06 258 PHE A O 1
ATOM 2055 N N . PHE A 1 259 ? -3.474 0.348 10.125 1.00 89.62 259 PHE A N 1
ATOM 2056 C CA . PHE A 1 259 ? -2.529 1.424 9.810 1.00 89.62 259 PHE A CA 1
ATOM 2057 C C . PHE A 1 259 ? -1.156 1.202 10.450 1.00 89.62 259 PHE A C 1
ATOM 2059 O O . PHE A 1 259 ? -0.139 1.451 9.803 1.00 89.62 259 PHE A O 1
ATOM 2066 N N . ALA A 1 260 ? -1.099 0.662 11.670 1.00 90.44 260 ALA A N 1
ATOM 2067 C CA . ALA A 1 260 ? 0.168 0.249 12.271 1.00 90.44 260 ALA A CA 1
ATOM 2068 C C . ALA A 1 260 ? 0.860 -0.864 11.473 1.00 90.44 260 ALA A C 1
ATOM 2070 O O . ALA A 1 260 ? 2.049 -0.752 11.172 1.00 90.44 260 ALA A O 1
ATOM 2071 N N . TRP A 1 261 ? 0.117 -1.895 11.064 1.00 93.00 261 TRP A N 1
ATOM 2072 C CA . TRP A 1 261 ? 0.629 -2.943 10.181 1.00 93.00 261 TRP A CA 1
ATOM 2073 C C . TRP A 1 261 ? 1.121 -2.381 8.853 1.00 93.00 261 TRP A C 1
ATOM 2075 O O . TRP A 1 261 ? 2.174 -2.791 8.385 1.00 93.00 261 TRP A O 1
ATOM 2085 N N . THR A 1 262 ? 0.424 -1.396 8.286 1.00 91.56 262 THR A N 1
ATOM 2086 C CA . THR A 1 262 ? 0.860 -0.706 7.063 1.00 91.56 262 THR A CA 1
ATOM 2087 C C . THR A 1 262 ? 2.218 -0.029 7.265 1.00 91.56 262 THR A C 1
ATOM 2089 O O . THR A 1 262 ? 3.115 -0.197 6.443 1.00 91.56 262 THR A O 1
ATOM 2092 N N . ILE A 1 263 ? 2.413 0.697 8.373 1.00 90.69 263 ILE A N 1
ATOM 2093 C CA . ILE A 1 263 ? 3.702 1.335 8.689 1.00 90.69 263 ILE A CA 1
ATOM 2094 C C . ILE A 1 263 ? 4.805 0.279 8.817 1.00 90.69 263 ILE A C 1
ATOM 2096 O O . ILE A 1 263 ? 5.868 0.428 8.215 1.00 90.69 263 ILE A O 1
ATOM 2100 N N . LEU A 1 264 ? 4.553 -0.799 9.565 1.00 91.62 264 LEU A N 1
ATOM 2101 C CA . LEU A 1 264 ? 5.507 -1.899 9.730 1.00 91.62 264 LEU A CA 1
ATOM 2102 C C . LEU A 1 264 ? 5.843 -2.550 8.388 1.00 91.62 264 LEU A C 1
ATOM 2104 O O . LEU A 1 264 ? 7.012 -2.742 8.067 1.00 91.62 264 LEU A O 1
ATOM 2108 N N . HIS A 1 265 ? 4.835 -2.831 7.570 1.00 91.25 2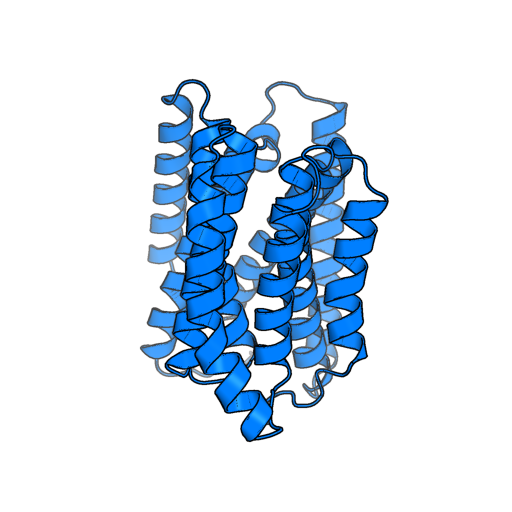65 HIS A N 1
ATOM 2109 C CA . HIS A 1 265 ? 5.020 -3.371 6.235 1.00 91.25 265 HIS A CA 1
ATOM 2110 C C . HIS A 1 265 ? 5.954 -2.516 5.395 1.00 91.25 265 HIS A C 1
ATOM 2112 O O . HIS A 1 265 ? 6.943 -3.037 4.885 1.00 91.25 265 HIS A O 1
ATOM 2118 N N . VAL A 1 266 ? 5.722 -1.207 5.342 1.00 89.19 266 VAL A N 1
ATOM 2119 C CA . VAL A 1 266 ? 6.579 -0.296 4.584 1.00 89.19 266 VAL A CA 1
ATOM 2120 C C . VAL A 1 266 ? 8.009 -0.248 5.133 1.00 89.19 266 VAL A C 1
ATOM 2122 O O . VAL A 1 266 ? 8.972 -0.297 4.367 1.00 89.19 266 VAL A O 1
ATOM 2125 N N . LEU A 1 267 ? 8.181 -0.164 6.455 1.00 86.81 267 LEU A N 1
ATOM 2126 C CA . LEU A 1 267 ? 9.514 -0.102 7.065 1.00 86.81 267 LEU A CA 1
ATOM 2127 C C . LEU A 1 267 ? 10.346 -1.343 6.730 1.00 86.81 267 LEU A C 1
ATOM 2129 O O . LEU A 1 267 ? 11.524 -1.233 6.378 1.00 86.81 267 LEU A O 1
ATOM 2133 N N . PHE A 1 268 ? 9.726 -2.516 6.812 1.00 86.44 268 PHE A N 1
ATOM 2134 C CA . PHE A 1 268 ? 10.414 -3.786 6.640 1.00 86.44 268 PHE A CA 1
ATOM 2135 C C . PHE A 1 268 ? 10.481 -4.255 5.177 1.00 86.44 268 PHE A C 1
ATOM 2137 O O . PHE A 1 268 ? 11.393 -5.007 4.834 1.00 86.44 268 PHE A O 1
ATOM 2144 N N . SER A 1 269 ? 9.630 -3.743 4.279 1.00 79.56 269 SER A N 1
ATOM 2145 C CA . SER A 1 269 ? 9.784 -3.933 2.830 1.00 79.56 269 SER A CA 1
ATOM 2146 C C . SER A 1 269 ? 10.920 -3.073 2.252 1.00 79.56 269 SER A C 1
ATOM 2148 O O . SER A 1 269 ? 11.733 -3.574 1.472 1.00 79.56 269 SER A O 1
ATOM 2150 N N . ILE A 1 270 ? 11.066 -1.816 2.697 1.00 69.19 270 ILE A N 1
ATOM 2151 C CA . ILE A 1 270 ? 12.116 -0.896 2.217 1.00 69.19 270 ILE A CA 1
ATOM 2152 C C . ILE A 1 270 ? 13.504 -1.251 2.777 1.00 69.19 270 ILE A C 1
ATOM 2154 O O . ILE A 1 270 ? 14.491 -1.219 2.038 1.00 69.19 270 ILE A O 1
ATOM 2158 N N . HIS A 1 271 ? 13.621 -1.578 4.073 1.00 55.25 271 HIS A N 1
ATOM 2159 C CA . HIS A 1 271 ? 14.920 -1.848 4.715 1.00 55.25 271 HIS A CA 1
ATOM 2160 C C . HIS A 1 271 ? 15.673 -3.026 4.068 1.00 55.25 271 HIS A C 1
ATOM 2162 O O . HIS A 1 271 ? 16.904 -3.028 3.994 1.00 55.25 271 HIS A O 1
ATOM 2168 N N . LEU A 1 272 ? 14.939 -4.005 3.539 1.00 50.06 272 LEU A N 1
ATOM 2169 C CA . LEU A 1 272 ? 15.512 -5.207 2.945 1.00 50.06 272 LEU A CA 1
ATOM 2170 C C . LEU A 1 272 ? 16.026 -5.023 1.513 1.00 50.06 272 LEU A C 1
ATOM 2172 O O . LEU A 1 272 ? 16.942 -5.749 1.122 1.00 50.06 272 LEU A O 1
ATOM 2176 N N . SER A 1 273 ? 15.533 -4.040 0.747 1.00 48.16 273 SER A N 1
ATOM 2177 C CA . SER A 1 273 ? 16.086 -3.772 -0.594 1.00 48.16 273 SER A CA 1
ATOM 2178 C C . SER A 1 273 ? 17.544 -3.297 -0.517 1.00 48.16 273 SER A C 1
ATOM 2180 O O . SER A 1 273 ? 18.364 -3.663 -1.358 1.00 48.16 273 SER A O 1
ATOM 2182 N N . LYS A 1 274 ? 17.905 -2.586 0.564 1.00 47.56 274 LYS A N 1
ATOM 2183 C CA . LYS A 1 274 ? 19.282 -2.148 0.841 1.00 47.56 274 LYS A CA 1
ATOM 2184 C C . LYS A 1 274 ? 20.211 -3.290 1.264 1.00 47.56 274 LYS A C 1
ATOM 2186 O O . LYS A 1 274 ? 21.376 -3.287 0.873 1.00 47.56 274 LYS A O 1
ATOM 2191 N N . ARG A 1 275 ? 19.730 -4.277 2.033 1.00 44.78 275 ARG A N 1
ATOM 2192 C CA . ARG A 1 275 ? 20.542 -5.459 2.392 1.00 44.78 275 ARG A CA 1
ATOM 2193 C C . ARG A 1 275 ? 20.780 -6.372 1.187 1.00 44.78 275 ARG A C 1
ATOM 2195 O O . ARG A 1 275 ? 21.899 -6.838 1.009 1.00 44.78 275 ARG A O 1
ATOM 2202 N N . ALA A 1 276 ? 19.779 -6.556 0.324 1.00 44.78 276 ALA A N 1
ATOM 2203 C CA . ALA A 1 276 ? 19.923 -7.335 -0.909 1.00 44.78 276 ALA A CA 1
ATOM 2204 C C . ALA A 1 276 ? 20.942 -6.722 -1.893 1.00 44.78 276 ALA A C 1
ATOM 2206 O O . ALA A 1 276 ? 21.637 -7.461 -2.577 1.00 44.78 276 ALA A O 1
ATOM 2207 N N . SER A 1 277 ? 21.102 -5.391 -1.922 1.00 39.31 277 SER A N 1
ATOM 2208 C CA . SER A 1 277 ? 22.155 -4.733 -2.720 1.00 39.31 277 SER A CA 1
ATOM 2209 C C . SER A 1 277 ? 23.578 -4.872 -2.155 1.00 39.31 277 SER A C 1
ATOM 2211 O O . SER A 1 277 ? 24.530 -4.460 -2.811 1.00 39.31 277 SER A O 1
ATOM 2213 N N . LEU A 1 278 ? 23.727 -5.412 -0.940 1.00 37.94 278 LEU A N 1
ATOM 2214 C CA . LEU A 1 278 ? 25.007 -5.555 -0.235 1.00 37.94 278 LEU A CA 1
ATOM 2215 C C . LEU A 1 278 ? 25.417 -7.019 -0.007 1.00 37.94 278 LEU A C 1
ATOM 2217 O O . LEU A 1 278 ? 26.554 -7.271 0.384 1.00 37.94 278 LEU A O 1
ATOM 2221 N N . ALA A 1 279 ? 24.520 -7.980 -0.242 1.00 35.47 279 ALA A N 1
ATOM 2222 C CA . ALA A 1 279 ? 24.811 -9.401 -0.104 1.00 35.47 279 ALA A CA 1
ATOM 2223 C C . ALA A 1 279 ? 25.200 -10.000 -1.471 1.00 35.47 279 ALA A C 1
ATOM 2225 O O . ALA A 1 279 ? 24.453 -9.823 -2.437 1.00 35.47 279 ALA A O 1
ATOM 2226 N N . PRO A 1 280 ? 26.331 -10.721 -1.594 1.00 36.34 280 PRO A N 1
ATOM 2227 C CA . PRO A 1 280 ? 26.592 -11.518 -2.785 1.00 36.34 280 PRO A CA 1
ATOM 2228 C C . PRO A 1 280 ? 25.488 -12.571 -2.920 1.00 36.34 280 PRO A C 1
ATOM 2230 O O . PRO A 1 280 ? 25.109 -13.207 -1.936 1.00 36.34 280 PRO A O 1
ATOM 2233 N N . ILE A 1 281 ? 24.955 -12.724 -4.134 1.00 40.78 281 ILE A N 1
ATOM 2234 C CA . ILE A 1 281 ? 23.915 -13.702 -4.471 1.00 40.78 281 ILE A CA 1
ATOM 2235 C C . ILE A 1 281 ? 24.489 -15.098 -4.211 1.00 40.78 281 ILE A C 1
ATOM 2237 O O . ILE A 1 281 ? 25.176 -15.674 -5.053 1.00 40.78 281 ILE A O 1
ATOM 2241 N N . ALA A 1 282 ? 24.243 -15.636 -3.021 1.00 35.72 282 ALA A N 1
ATOM 2242 C CA . ALA A 1 282 ? 24.462 -17.039 -2.746 1.00 35.72 282 ALA A CA 1
ATOM 2243 C C . ALA A 1 282 ? 23.333 -17.798 -3.447 1.00 35.72 282 ALA A C 1
ATOM 2245 O O . ALA A 1 282 ? 22.184 -17.769 -3.008 1.00 35.72 282 ALA A O 1
ATOM 2246 N N . HIS A 1 283 ? 23.652 -18.438 -4.571 1.00 34.53 283 HIS A N 1
ATOM 2247 C CA . HIS A 1 283 ? 22.795 -19.463 -5.148 1.00 34.53 283 HIS A CA 1
ATOM 2248 C C . HIS A 1 283 ? 22.613 -20.562 -4.096 1.00 34.53 283 HIS A C 1
ATOM 2250 O O . HIS A 1 283 ? 23.509 -21.376 -3.884 1.00 34.53 283 HIS A O 1
ATOM 2256 N N . ALA A 1 284 ? 21.471 -20.567 -3.411 1.00 34.84 284 ALA A N 1
ATOM 2257 C CA . ALA A 1 284 ? 21.057 -21.718 -2.631 1.00 34.84 284 ALA A CA 1
ATOM 2258 C C . ALA A 1 284 ? 20.712 -22.833 -3.625 1.00 34.84 284 ALA A C 1
ATOM 2260 O O . ALA A 1 284 ? 19.670 -22.813 -4.279 1.00 34.84 284 ALA A O 1
ATOM 2261 N N . SER A 1 285 ? 21.650 -23.762 -3.788 1.00 30.77 285 SER A N 1
ATOM 2262 C CA . SER A 1 285 ? 21.435 -25.046 -4.440 1.00 30.77 285 SER A CA 1
ATOM 2263 C C . SER A 1 285 ? 20.280 -25.765 -3.751 1.00 30.77 285 SER A C 1
ATOM 2265 O O . SER A 1 285 ? 20.343 -26.045 -2.553 1.00 30.77 285 SER A O 1
ATOM 2267 N N . VAL A 1 286 ? 19.232 -26.041 -4.520 1.00 33.66 286 VAL A N 1
ATOM 2268 C CA . VAL A 1 286 ? 18.115 -26.899 -4.130 1.00 33.66 286 VAL A CA 1
ATOM 2269 C C . VAL A 1 286 ? 18.665 -28.301 -3.841 1.00 33.66 286 VAL A C 1
ATOM 2271 O O . VAL A 1 286 ? 19.245 -28.927 -4.728 1.00 33.66 286 VAL A O 1
ATOM 2274 N N . HIS A 1 287 ? 18.481 -28.769 -2.608 1.00 32.59 287 HIS A N 1
ATOM 2275 C CA . HIS A 1 287 ? 18.566 -30.173 -2.208 1.00 32.59 287 HIS A CA 1
ATOM 2276 C C . HIS A 1 287 ? 17.280 -30.548 -1.479 1.00 32.59 287 HIS A C 1
ATOM 2278 O O . HIS A 1 287 ? 16.811 -29.716 -0.668 1.00 32.59 287 HIS A O 1
#

Secondary structure (DSSP, 8-state):
---TT--HHHHHHHHHHHHHHHHHS-HHHHHHHHHHHHHHHHHHHHHHHHHTT---HHHHHHHHHHHHHHHHHHHHSSSTHHHHHHHHHHHHHHHHHHHHHHHTT----HHHHHHHHHHHHHHHHHHHHHHH--STHHHHHHHHHHHHHHHHHHHHHHT---HHHHHHHHHHHHHHHHHHS-TTS-HHHHHHHHHHHHHHHHHHHHHHHHHHSS-HHHHHHHHHHHHHHHHHHHHHHHHHHHH-SS-TTHHHHSHHHHHHHHHHHHHHHHHHHHHHTTS--------